Protein AF-A0A2D6F1A1-F1 (afdb_monomer_lite)

pLDDT: mean 87.19, std 11.78, range [45.28, 98.25]

Sequence (245 aa):
MGGYGAILLSTMVTWPLKVIALSPQFGISQEDIPFDKRWISNYDHTKAIFKNCKLSAAHEYFIVYDNCHTTDTCHVKRLMFSNAQAVINRIKIPFSGHVVGDFSAAFLGSIVKSIFNNSLSLREINKKRKELRVESPVYMMNLVKSLFDRGKNQKALYFLEKYENIIDNQDFSCLFRSRIYLRMKKSMLALNFARMNINLESEERLRHLISVYKYLGWTHEFELFSNILVKKTNASKRTLDFLNR

Radius of gyration: 21.79 Å; chains: 1; bounding box: 55×31×59 Å

Secondary structure (DSSP, 8-state):
-HHHHHHHHHTT--S--EEEEES--S-S-TTT-TT-GGGTTTSTTTTTS-SS-PPPTTSEEEEEE-TTSHHHHHHHHHHHHHTTTSEEEEEE-TTS-SSGGGG-HHHHHHHHHHHHTT---HHHHHHHHHHHGGG-HHHHHHHHHHHHHTT-HHHHHHHHHHTHHHH--HHHHHHHHHHHHHHTT-HHHHHHHHHTT--TT-HHHHHHHHHHHHHHT-HHHHHHHHHHHHHHHT--HHHHHHHT-

Structure (mmCIF, N/CA/C/O backbone):
data_AF-A0A2D6F1A1-F1
#
_entry.id   AF-A0A2D6F1A1-F1
#
loop_
_atom_site.group_PDB
_atom_site.id
_atom_site.type_symbol
_atom_site.label_atom_id
_atom_site.label_alt_id
_atom_site.label_comp_id
_atom_site.label_asym_id
_atom_site.label_entity_id
_atom_site.label_seq_id
_atom_site.pdbx_PDB_ins_code
_atom_site.Cartn_x
_atom_site.Cartn_y
_atom_site.Cartn_z
_atom_site.occupancy
_atom_site.B_iso_or_equiv
_atom_site.auth_seq_id
_atom_site.auth_comp_id
_atom_site.auth_asym_id
_atom_site.auth_atom_id
_atom_site.pdbx_PDB_model_num
ATOM 1 N N . MET A 1 1 ? 3.104 11.436 -10.620 1.00 50.75 1 MET A N 1
ATOM 2 C CA . MET A 1 1 ? 2.669 10.424 -11.615 1.00 50.75 1 MET A CA 1
ATOM 3 C C . MET A 1 1 ? 3.823 10.003 -12.547 1.00 50.75 1 MET A C 1
ATOM 5 O O . MET A 1 1 ? 3.631 9.893 -13.749 1.00 50.75 1 MET A O 1
ATOM 9 N N . GLY A 1 2 ? 5.036 9.766 -12.024 1.00 51.78 2 GLY A N 1
ATOM 10 C CA . GLY A 1 2 ? 6.233 9.610 -12.872 1.00 51.78 2 GLY A CA 1
ATOM 11 C C . GLY A 1 2 ? 6.394 8.248 -13.564 1.00 51.78 2 GLY A C 1
ATOM 12 O O . GLY A 1 2 ? 7.002 8.179 -14.625 1.00 51.78 2 GLY A O 1
ATOM 13 N N . GLY A 1 3 ? 5.826 7.168 -13.012 1.00 59.94 3 GLY A N 1
ATOM 14 C CA . GLY A 1 3 ? 6.028 5.811 -13.543 1.00 59.94 3 GLY A CA 1
ATOM 15 C C . GLY A 1 3 ? 5.424 5.556 -14.933 1.00 59.94 3 GLY A C 1
ATOM 16 O O . GLY A 1 3 ? 5.951 4.727 -15.670 1.00 59.94 3 GLY A O 1
ATOM 17 N N . TYR A 1 4 ? 4.356 6.273 -15.311 1.00 74.06 4 TYR A N 1
ATOM 18 C CA . TYR A 1 4 ? 3.656 6.105 -16.602 1.00 74.06 4 TYR A CA 1
ATOM 19 C C . TYR A 1 4 ? 4.455 6.628 -17.772 1.00 74.06 4 TYR A C 1
ATOM 21 O O . TYR A 1 4 ? 4.555 5.953 -18.791 1.00 74.06 4 TYR A O 1
ATOM 29 N N . GLY A 1 5 ? 5.027 7.823 -17.609 1.00 75.25 5 GLY A N 1
ATOM 30 C CA . GLY A 1 5 ? 5.733 8.513 -18.680 1.00 75.25 5 GLY A CA 1
ATOM 31 C C . GLY A 1 5 ? 6.898 7.683 -19.197 1.00 75.25 5 GLY A C 1
ATOM 32 O O . GLY A 1 5 ? 7.010 7.493 -20.399 1.00 75.25 5 GLY A O 1
ATOM 33 N N . ALA A 1 6 ? 7.697 7.103 -18.297 1.00 83.88 6 ALA A N 1
ATOM 34 C CA . ALA A 1 6 ? 8.835 6.273 -18.686 1.00 83.88 6 ALA A CA 1
ATOM 35 C C . ALA A 1 6 ? 8.413 5.081 -19.558 1.00 83.88 6 ALA A C 1
ATOM 37 O O . ALA A 1 6 ? 9.028 4.818 -20.585 1.00 83.88 6 ALA A O 1
ATOM 38 N N . ILE A 1 7 ? 7.341 4.385 -19.176 1.00 88.06 7 ILE A N 1
ATOM 39 C CA . ILE A 1 7 ? 6.848 3.236 -19.933 1.00 88.06 7 ILE A CA 1
ATOM 40 C C . ILE A 1 7 ? 6.235 3.678 -21.267 1.00 88.06 7 ILE A C 1
ATOM 42 O O . ILE A 1 7 ? 6.610 3.155 -22.313 1.00 88.06 7 ILE A O 1
ATOM 46 N N . LEU A 1 8 ? 5.319 4.644 -21.246 1.00 82.94 8 LEU A N 1
ATOM 47 C CA . LEU A 1 8 ? 4.586 5.068 -22.439 1.00 82.94 8 LEU A CA 1
ATOM 48 C C . LEU A 1 8 ? 5.515 5.700 -23.474 1.00 82.94 8 LEU A C 1
ATOM 50 O O . LEU A 1 8 ? 5.487 5.315 -24.640 1.00 82.94 8 LEU A O 1
ATOM 54 N N . LEU A 1 9 ? 6.387 6.612 -23.042 1.00 84.75 9 LEU A N 1
ATOM 55 C CA . LEU A 1 9 ? 7.330 7.292 -23.927 1.00 84.75 9 LEU A CA 1
ATOM 56 C C . LEU A 1 9 ? 8.434 6.354 -24.423 1.00 84.75 9 LEU A C 1
ATOM 58 O O . LEU A 1 9 ? 8.975 6.603 -25.495 1.00 84.75 9 LEU A O 1
ATOM 62 N N . SER A 1 10 ? 8.733 5.254 -23.713 1.00 89.38 10 SER A N 1
ATOM 63 C CA . SER A 1 10 ? 9.705 4.271 -24.217 1.00 89.38 10 SER A CA 1
ATOM 64 C C . SER A 1 10 ? 9.300 3.706 -25.576 1.00 89.38 10 SER A C 1
ATOM 66 O O . SER A 1 10 ? 10.155 3.515 -26.424 1.00 89.38 10 SER A O 1
ATOM 68 N N . THR A 1 11 ? 7.997 3.550 -25.839 1.00 86.00 11 THR A N 1
ATOM 69 C CA . THR A 1 11 ? 7.500 3.026 -27.123 1.00 86.00 11 THR A CA 1
ATOM 70 C C . THR A 1 11 ? 7.807 3.921 -28.324 1.00 86.00 11 THR A C 1
ATOM 72 O O . THR A 1 11 ? 7.766 3.449 -29.457 1.00 86.00 11 THR A O 1
ATOM 75 N N . MET A 1 12 ? 8.132 5.196 -28.091 1.00 87.81 12 MET A N 1
ATOM 76 C CA . MET A 1 12 ? 8.538 6.136 -29.139 1.00 87.81 12 MET A CA 1
ATOM 77 C C . MET A 1 12 ? 10.015 5.981 -29.525 1.00 87.81 12 MET A C 1
ATOM 79 O O . MET A 1 12 ? 10.464 6.598 -30.488 1.00 87.81 12 MET A O 1
ATOM 83 N N . VAL A 1 13 ? 10.779 5.184 -28.777 1.00 88.44 13 VAL A N 1
ATOM 84 C CA . VAL A 1 13 ? 12.212 4.992 -28.981 1.00 88.44 13 VAL A CA 1
ATOM 85 C C . VAL A 1 13 ? 12.458 3.638 -29.638 1.00 88.44 13 VAL A C 1
ATOM 87 O O . VAL A 1 13 ? 12.019 2.599 -29.155 1.00 88.44 13 VAL A O 1
ATOM 90 N N . THR A 1 14 ? 13.177 3.644 -30.759 1.00 87.94 14 THR A N 1
ATOM 91 C CA . THR A 1 14 ? 13.405 2.441 -31.574 1.00 87.94 14 THR A CA 1
ATOM 92 C C . THR A 1 14 ? 14.655 1.656 -31.182 1.00 87.94 14 THR A C 1
ATOM 94 O O . THR A 1 14 ? 14.760 0.478 -31.520 1.00 87.94 14 THR A O 1
ATOM 97 N N . TRP A 1 15 ? 15.598 2.262 -30.453 1.00 91.12 15 TRP A N 1
ATOM 98 C CA . TRP A 1 15 ? 16.775 1.561 -29.936 1.00 91.12 15 TRP A CA 1
ATOM 99 C C . TRP A 1 15 ? 16.497 0.889 -28.580 1.00 91.12 15 TRP A C 1
ATOM 101 O O . TRP A 1 15 ? 15.638 1.352 -27.827 1.00 91.12 15 TRP A O 1
ATOM 111 N N . PRO A 1 16 ? 17.226 -0.185 -28.219 1.00 92.19 16 PRO A N 1
ATOM 112 C CA . PRO A 1 16 ? 17.070 -0.840 -26.924 1.00 92.19 16 PRO A CA 1
ATOM 113 C C . PRO A 1 16 ? 17.276 0.116 -25.742 1.00 92.19 16 PRO A C 1
ATOM 115 O O . PRO A 1 16 ? 18.235 0.887 -25.703 1.00 92.19 16 PRO A O 1
ATOM 118 N N . LEU A 1 17 ? 16.383 0.042 -24.754 1.00 93.69 17 LEU A N 1
ATOM 119 C CA . LEU A 1 17 ? 16.398 0.873 -23.553 1.00 93.69 17 LEU A CA 1
ATOM 120 C C . LEU A 1 17 ? 16.298 0.016 -22.296 1.00 93.69 17 LEU A C 1
ATOM 122 O O . LEU A 1 17 ? 15.627 -1.016 -22.285 1.00 93.69 17 LEU A O 1
ATOM 126 N N . LYS A 1 18 ? 16.880 0.522 -21.207 1.00 94.56 18 LYS A N 1
ATOM 127 C CA . LYS A 1 18 ? 16.522 0.118 -19.846 1.00 94.56 18 LYS A CA 1
ATOM 128 C C . LYS A 1 18 ? 15.494 1.100 -19.308 1.00 94.56 18 LYS A C 1
ATOM 130 O O . LYS A 1 18 ? 15.809 2.263 -19.067 1.00 94.56 18 LYS A O 1
ATOM 135 N N . VAL A 1 19 ? 14.265 0.639 -19.124 1.00 94.00 19 VAL A N 1
ATOM 136 C CA . VAL A 1 19 ? 13.145 1.472 -18.678 1.00 94.00 19 VAL A CA 1
ATOM 137 C C . VAL A 1 19 ? 12.904 1.222 -17.199 1.00 94.00 19 VAL A C 1
ATOM 139 O O . VAL A 1 19 ? 12.508 0.129 -16.805 1.00 94.00 19 VAL A O 1
ATOM 142 N N . ILE A 1 20 ? 13.120 2.235 -16.364 1.00 93.44 20 ILE A N 1
ATOM 143 C CA . ILE A 1 20 ? 12.900 2.137 -14.918 1.00 93.44 20 ILE A CA 1
ATOM 144 C C . ILE A 1 20 ? 11.585 2.836 -14.579 1.00 93.44 20 ILE A C 1
ATOM 146 O O . ILE A 1 20 ? 11.428 4.026 -14.842 1.00 93.44 20 ILE A O 1
ATOM 150 N N . ALA A 1 21 ? 10.648 2.108 -13.973 1.00 92.31 21 ALA A N 1
ATOM 151 C CA . ALA A 1 21 ? 9.355 2.648 -13.571 1.00 92.31 21 ALA A CA 1
ATOM 152 C C . ALA A 1 21 ? 9.099 2.412 -12.080 1.00 92.31 21 ALA A C 1
ATOM 154 O O . ALA A 1 21 ? 9.157 1.280 -11.595 1.00 92.31 21 ALA A O 1
ATOM 155 N N . LEU A 1 22 ? 8.783 3.491 -11.361 1.00 91.94 22 LEU A N 1
ATOM 156 C CA . LEU A 1 22 ? 8.420 3.458 -9.944 1.00 91.94 22 LEU A CA 1
ATOM 157 C C . LEU A 1 22 ? 6.892 3.466 -9.809 1.00 91.94 22 LEU A C 1
ATOM 159 O O . LEU A 1 22 ? 6.232 4.383 -10.304 1.00 91.94 22 LEU A O 1
ATOM 163 N N . SER A 1 23 ? 6.342 2.444 -9.157 1.00 91.19 23 SER A N 1
ATOM 164 C CA . SER A 1 23 ? 4.907 2.231 -8.918 1.00 91.19 23 SER A CA 1
ATOM 165 C C . SER A 1 23 ? 4.007 2.502 -10.131 1.00 91.19 23 SER A C 1
ATOM 167 O O . SER A 1 23 ? 3.077 3.322 -10.065 1.00 91.19 23 SER A O 1
ATOM 169 N N . PRO A 1 24 ? 4.250 1.841 -11.277 1.00 89.44 24 PRO A N 1
ATOM 170 C CA . PRO A 1 24 ? 3.416 2.057 -12.442 1.00 89.44 24 PRO A CA 1
ATOM 171 C C . PRO A 1 24 ? 2.025 1.414 -12.255 1.00 89.44 24 PRO A C 1
ATOM 173 O O . PRO A 1 24 ? 1.891 0.220 -12.025 1.00 89.44 24 PRO A O 1
ATOM 176 N N . GLN A 1 25 ? 0.979 2.226 -12.366 1.00 87.12 25 GLN A N 1
ATOM 177 C CA . GLN A 1 25 ? -0.336 1.929 -12.923 1.00 87.12 25 GLN A CA 1
ATOM 178 C C . GLN A 1 25 ? -0.288 1.486 -14.403 1.00 87.12 25 GLN A C 1
ATOM 180 O O . GLN A 1 25 ? 0.480 1.987 -15.222 1.00 87.12 25 GLN A O 1
ATOM 185 N N . PHE A 1 26 ? -1.143 0.529 -14.745 1.00 85.88 26 PHE A N 1
ATOM 186 C CA . PHE A 1 26 ? -1.346 0.032 -16.106 1.00 85.88 26 PHE A CA 1
ATOM 187 C C . PHE A 1 26 ? -2.119 1.025 -16.991 1.00 85.88 26 PHE A C 1
ATOM 189 O O . PHE A 1 26 ? -1.918 1.071 -18.201 1.00 85.88 26 PHE A O 1
ATOM 196 N N . GLY A 1 27 ? -2.997 1.821 -16.386 1.00 83.69 27 GLY A N 1
ATOM 197 C CA . GLY A 1 27 ? -3.836 2.815 -17.047 1.00 83.69 27 GLY A CA 1
ATOM 198 C C . GLY A 1 27 ? -4.636 3.586 -16.004 1.00 83.69 27 GLY A C 1
ATOM 199 O O . GLY A 1 27 ? -4.316 3.518 -14.816 1.00 83.69 27 GLY A O 1
ATOM 200 N N . ILE A 1 28 ? -5.680 4.288 -16.441 1.00 81.50 28 ILE A N 1
ATOM 201 C CA . ILE A 1 28 ? -6.651 4.955 -15.547 1.00 81.50 28 ILE A CA 1
ATOM 202 C C . ILE A 1 28 ? -8.112 4.599 -15.875 1.00 81.50 28 ILE A C 1
ATOM 204 O O . ILE A 1 28 ? -9.029 5.010 -15.164 1.00 81.50 28 ILE A O 1
ATOM 208 N N . SER A 1 29 ? -8.336 3.837 -16.954 1.00 80.75 29 SER A N 1
ATOM 209 C CA . SER A 1 29 ? -9.676 3.469 -17.408 1.00 80.75 29 SER A CA 1
ATOM 210 C C . SER A 1 29 ? -10.334 2.435 -16.513 1.00 80.75 29 SER A C 1
ATOM 212 O O . SER A 1 29 ? -9.791 1.355 -16.317 1.00 80.75 29 SER A O 1
ATOM 214 N N . GLN A 1 30 ? -11.539 2.730 -16.020 1.00 83.00 30 GLN A N 1
ATOM 215 C CA . GLN A 1 30 ? -12.298 1.789 -15.188 1.00 83.00 30 GLN A CA 1
ATOM 216 C C . GLN A 1 30 ? -12.660 0.490 -15.927 1.00 83.00 30 GLN A C 1
ATOM 218 O O . GLN A 1 30 ? -12.847 -0.533 -15.276 1.00 83.00 30 GLN A O 1
ATOM 223 N N . GLU A 1 31 ? -12.699 0.506 -17.263 1.00 84.19 31 GLU A N 1
ATOM 224 C CA . GLU A 1 31 ? -12.846 -0.701 -18.090 1.00 84.19 31 GLU A CA 1
ATOM 225 C C . GLU A 1 31 ? -11.615 -1.616 -17.952 1.00 84.19 31 GLU A C 1
ATOM 227 O O . GLU A 1 31 ? -11.739 -2.828 -17.784 1.00 84.19 31 GLU A O 1
ATOM 232 N N . ASP A 1 32 ? -10.416 -1.027 -17.959 1.00 80.06 32 ASP A N 1
ATOM 233 C CA . ASP A 1 32 ? -9.140 -1.749 -17.939 1.00 80.06 32 ASP A CA 1
ATOM 234 C C . ASP A 1 32 ? -8.672 -2.133 -16.529 1.00 80.06 32 ASP A C 1
ATOM 236 O O . ASP A 1 32 ? -7.970 -3.137 -16.349 1.00 80.06 32 ASP A O 1
ATOM 240 N N . ILE A 1 33 ? -9.016 -1.309 -15.536 1.00 86.50 33 ILE A N 1
ATOM 241 C CA . ILE A 1 33 ? -8.552 -1.399 -14.145 1.00 86.50 33 ILE A CA 1
ATOM 242 C C . ILE A 1 33 ? -9.690 -1.149 -13.132 1.00 86.50 33 ILE A C 1
ATOM 244 O O . ILE A 1 33 ? -9.569 -0.277 -12.266 1.00 86.50 33 ILE A O 1
ATOM 248 N N . PRO A 1 34 ? -10.772 -1.950 -13.142 1.00 88.56 34 PRO A N 1
ATOM 249 C CA . PRO A 1 34 ? -11.939 -1.749 -12.265 1.00 88.56 34 PRO A CA 1
ATOM 250 C C . PRO A 1 34 ? -11.619 -1.822 -10.758 1.00 88.56 34 PRO A C 1
ATOM 252 O O . PRO A 1 34 ? -12.441 -1.481 -9.909 1.00 88.56 34 PRO A O 1
ATOM 255 N N . PHE A 1 35 ? -10.417 -2.283 -10.401 1.00 90.12 35 PHE A N 1
ATOM 256 C CA . PHE A 1 35 ? -9.927 -2.346 -9.028 1.00 90.12 35 PHE A CA 1
ATOM 257 C C . PHE A 1 35 ? -9.401 -1.002 -8.485 1.00 90.12 35 PHE A C 1
ATOM 259 O O . PHE A 1 35 ? -9.247 -0.877 -7.270 1.00 90.12 35 PHE A O 1
ATOM 266 N N . ASP A 1 36 ? -9.101 -0.008 -9.331 1.00 88.75 36 ASP A N 1
ATOM 267 C CA . ASP A 1 36 ? -8.523 1.274 -8.905 1.00 88.75 36 ASP A CA 1
ATOM 268 C C . ASP A 1 36 ? -9.534 2.420 -9.006 1.00 88.75 36 ASP A C 1
ATOM 270 O O . ASP A 1 36 ? -9.744 3.021 -10.057 1.00 88.75 36 ASP A O 1
ATOM 274 N N . LYS A 1 37 ? -10.143 2.759 -7.870 1.00 87.75 37 LYS A N 1
ATOM 275 C CA . LYS A 1 37 ? -11.217 3.758 -7.785 1.00 87.75 37 LYS A CA 1
ATOM 276 C C . LYS A 1 37 ? -10.730 5.207 -7.721 1.00 87.75 37 LYS A C 1
ATOM 278 O O . LYS A 1 37 ? -11.553 6.118 -7.727 1.00 87.75 37 LYS A O 1
ATOM 283 N N . ARG A 1 38 ? -9.413 5.442 -7.646 1.00 84.62 38 ARG A N 1
ATOM 284 C CA . ARG A 1 38 ? -8.840 6.788 -7.436 1.00 84.62 38 ARG A CA 1
ATOM 285 C C . ARG A 1 38 ? -9.199 7.777 -8.543 1.00 84.62 38 ARG A C 1
ATOM 287 O O . ARG A 1 38 ? -9.229 8.975 -8.299 1.00 84.62 38 ARG A O 1
ATOM 294 N N . TRP A 1 39 ? -9.472 7.272 -9.742 1.00 78.50 39 TRP A N 1
ATOM 295 C CA . TRP A 1 39 ? -9.694 8.081 -10.935 1.00 78.50 39 TRP A CA 1
ATOM 296 C C . TRP A 1 39 ? -11.164 8.306 -11.280 1.00 78.50 39 TRP A C 1
ATOM 298 O O . TRP A 1 39 ? -11.430 9.016 -12.240 1.00 78.50 39 TRP A O 1
ATOM 308 N N . ILE A 1 40 ? -12.117 7.752 -10.520 1.00 81.06 40 ILE A N 1
ATOM 309 C CA . ILE A 1 40 ? -13.549 7.794 -10.874 1.00 81.06 40 ILE A CA 1
ATOM 310 C C . ILE A 1 40 ? -14.043 9.229 -11.105 1.00 81.06 40 ILE A C 1
ATOM 312 O O . ILE A 1 40 ? -14.727 9.476 -12.090 1.00 81.06 40 ILE A O 1
ATOM 316 N N . SER A 1 41 ? -13.655 10.183 -10.254 1.00 76.75 41 SER A N 1
ATOM 317 C CA . SER A 1 41 ? -14.071 11.587 -10.389 1.00 76.75 41 SER A CA 1
ATOM 318 C C . SER A 1 41 ? -13.368 12.338 -11.523 1.00 76.75 41 SER A C 1
ATOM 320 O O . SER A 1 41 ? -13.864 13.360 -11.978 1.00 76.75 41 SER A O 1
ATOM 322 N N . ASN A 1 42 ? -12.208 11.852 -11.971 1.00 70.75 42 ASN A N 1
ATOM 323 C CA . ASN A 1 42 ? -11.320 12.565 -12.896 1.00 70.75 42 ASN A CA 1
ATOM 324 C C . ASN A 1 42 ? -11.227 11.875 -14.268 1.00 70.75 42 ASN A C 1
ATOM 326 O O . ASN A 1 42 ? -10.487 12.324 -15.147 1.00 70.75 42 ASN A O 1
ATOM 330 N N . TYR A 1 43 ? -11.948 10.767 -14.451 1.00 69.00 43 TYR A N 1
ATOM 331 C CA . TYR A 1 43 ? -11.831 9.908 -15.622 1.00 69.00 43 TYR A CA 1
ATOM 332 C C . TYR A 1 43 ? -12.287 10.613 -16.903 1.00 69.00 43 TYR A C 1
ATOM 334 O O . TYR A 1 43 ? -11.583 10.572 -17.912 1.00 69.00 43 TYR A O 1
ATOM 342 N N . ASP A 1 44 ? -13.412 11.330 -16.860 1.00 67.88 44 ASP A N 1
ATOM 343 C CA . ASP A 1 44 ? -13.954 12.011 -18.041 1.00 67.88 44 ASP A CA 1
ATOM 344 C C . ASP A 1 44 ? -13.033 13.115 -18.577 1.00 67.88 44 ASP A C 1
ATOM 346 O O . ASP A 1 44 ? -12.973 13.327 -19.787 1.00 67.88 44 ASP A O 1
ATOM 350 N N . HIS A 1 45 ? -12.230 13.738 -17.710 1.00 65.56 45 HIS A N 1
ATOM 351 C CA . HIS A 1 45 ? -11.261 14.770 -18.088 1.00 65.56 45 HIS A CA 1
ATOM 352 C C . HIS A 1 45 ? -9.949 14.215 -18.669 1.00 65.56 45 HIS A C 1
ATOM 354 O O . HIS A 1 45 ? -9.138 14.975 -19.189 1.00 65.56 45 HIS A O 1
ATOM 360 N N . THR A 1 46 ? -9.709 12.902 -18.576 1.00 64.25 46 THR A N 1
ATOM 361 C CA . THR A 1 46 ? -8.400 12.278 -18.865 1.00 64.25 46 THR A CA 1
ATOM 362 C C . THR A 1 46 ? -8.466 11.154 -19.913 1.00 64.25 46 THR A C 1
ATOM 364 O O . THR A 1 46 ? -7.462 10.491 -20.187 1.00 64.25 46 THR A O 1
ATOM 367 N N . LYS A 1 47 ? -9.636 10.981 -20.553 1.00 59.03 47 LYS A N 1
ATOM 368 C CA . LYS A 1 47 ? -10.015 9.891 -21.479 1.00 59.03 47 LYS A CA 1
ATOM 369 C C . LYS A 1 47 ? -9.008 9.542 -22.587 1.00 59.03 47 LYS A C 1
ATOM 371 O O . LYS A 1 47 ? -8.988 8.391 -23.019 1.00 59.03 47 LYS A O 1
ATOM 376 N N . ALA A 1 48 ? -8.203 10.491 -23.062 1.00 54.66 48 ALA A N 1
ATOM 377 C CA . ALA A 1 48 ? -7.445 10.333 -24.306 1.00 54.66 48 ALA A CA 1
ATOM 378 C C . ALA A 1 48 ? -6.048 9.699 -24.163 1.00 54.66 48 ALA A C 1
ATOM 380 O O . ALA A 1 48 ? -5.498 9.245 -25.159 1.00 54.66 48 ALA A O 1
ATOM 381 N N . ILE A 1 49 ? -5.446 9.664 -22.969 1.00 58.91 49 ILE A N 1
ATOM 382 C CA . ILE A 1 49 ? -3.974 9.564 -22.897 1.00 58.91 49 ILE A CA 1
ATOM 383 C C . ILE A 1 49 ? -3.476 8.178 -22.431 1.00 58.91 49 ILE A C 1
ATOM 385 O O . ILE A 1 49 ? -2.327 7.820 -22.675 1.00 58.91 49 ILE A O 1
ATOM 389 N N . PHE A 1 50 ? -4.317 7.348 -21.798 1.00 64.06 50 PHE A N 1
ATOM 390 C CA . PHE A 1 50 ? -3.811 6.222 -20.990 1.00 64.06 50 PHE A CA 1
ATOM 391 C C . PHE A 1 50 ? -4.640 4.928 -21.080 1.00 64.06 50 PHE A C 1
ATOM 393 O O . PHE A 1 50 ? -5.097 4.404 -20.058 1.00 64.06 50 PHE A O 1
ATOM 400 N N . LYS A 1 51 ? -4.829 4.401 -22.296 1.00 65.50 51 LYS A N 1
ATOM 401 C CA . LYS A 1 51 ? -5.422 3.070 -22.532 1.00 65.50 51 LYS A CA 1
ATOM 402 C C . LYS A 1 51 ? -4.374 2.089 -23.056 1.00 65.50 51 LYS A C 1
ATOM 404 O O . LYS A 1 51 ? -3.505 2.481 -23.827 1.00 65.50 51 LYS A O 1
ATOM 409 N N . ASN A 1 52 ? -4.496 0.816 -22.672 1.00 67.81 52 ASN A N 1
ATOM 410 C CA . ASN A 1 52 ? -3.712 -0.298 -23.224 1.00 67.81 52 ASN A CA 1
ATOM 411 C C . ASN A 1 52 ? -2.197 -0.051 -23.273 1.00 67.81 52 ASN A C 1
ATOM 413 O O . ASN A 1 52 ? -1.600 -0.041 -24.348 1.00 67.81 52 ASN A O 1
ATOM 417 N N . CYS A 1 53 ? -1.567 0.127 -22.111 1.00 77.19 53 CYS A N 1
ATOM 418 C CA . CYS A 1 53 ? -0.120 0.295 -22.024 1.00 77.19 53 CYS A CA 1
ATOM 419 C C . CYS A 1 53 ? 0.613 -0.911 -22.650 1.00 77.19 53 CYS A C 1
ATOM 421 O O . CYS A 1 53 ? 0.616 -2.010 -22.081 1.00 77.19 53 CYS A O 1
ATOM 423 N N . LYS A 1 54 ? 1.198 -0.695 -23.837 1.00 84.50 54 LYS A N 1
ATOM 424 C CA . LYS A 1 54 ? 1.987 -1.678 -24.585 1.00 84.50 54 LYS A CA 1
ATOM 425 C C . LYS A 1 54 ? 3.471 -1.467 -24.314 1.00 84.50 54 LYS A C 1
ATOM 427 O O . LYS A 1 54 ? 3.957 -0.342 -24.353 1.00 84.50 54 LYS A O 1
ATOM 432 N N . LEU A 1 55 ? 4.180 -2.555 -24.060 1.00 89.31 55 LEU A N 1
ATOM 433 C CA . LEU A 1 55 ? 5.620 -2.582 -23.848 1.00 89.31 55 LEU A CA 1
ATOM 434 C C . LEU A 1 55 ? 6.305 -3.106 -25.108 1.00 89.31 55 LEU A C 1
ATOM 436 O O . LEU A 1 55 ? 5.851 -4.079 -25.709 1.00 89.31 55 LEU A O 1
ATOM 440 N N . SER A 1 56 ? 7.411 -2.478 -25.491 1.00 90.12 56 SER A N 1
ATOM 441 C CA . SER A 1 56 ? 8.244 -2.948 -26.595 1.00 90.12 56 SER A CA 1
ATOM 442 C C . SER A 1 56 ? 9.091 -4.135 -26.141 1.00 90.12 56 SER A C 1
ATOM 444 O O . SER A 1 56 ? 9.790 -4.049 -25.134 1.00 90.12 56 SER A O 1
ATOM 446 N N . ALA A 1 57 ? 9.094 -5.231 -26.901 1.00 90.56 57 ALA A N 1
ATOM 447 C CA . ALA A 1 57 ? 9.973 -6.370 -26.623 1.00 90.56 57 ALA A CA 1
ATOM 448 C C . ALA A 1 57 ? 11.471 -6.030 -26.784 1.00 90.56 57 ALA A C 1
ATOM 450 O O . ALA A 1 57 ? 12.321 -6.759 -26.283 1.00 90.56 57 ALA A O 1
ATOM 451 N N . ALA A 1 58 ? 11.800 -4.910 -27.442 1.00 90.81 58 ALA A N 1
ATOM 452 C CA . ALA A 1 58 ? 13.173 -4.430 -27.600 1.00 90.81 58 ALA A CA 1
ATOM 453 C C . ALA A 1 58 ? 13.748 -3.761 -26.336 1.00 90.81 58 ALA A C 1
ATOM 455 O O . ALA A 1 58 ? 14.915 -3.368 -26.331 1.00 90.81 58 ALA A O 1
ATOM 456 N N . HIS A 1 59 ? 12.951 -3.567 -25.283 1.00 94.12 59 HIS A N 1
ATOM 457 C CA . HIS A 1 59 ? 13.385 -2.903 -24.055 1.00 94.12 59 HIS A CA 1
ATOM 458 C C . HIS A 1 59 ? 13.422 -3.862 -22.866 1.00 94.12 59 HIS A C 1
ATOM 460 O O . HIS A 1 59 ? 12.668 -4.832 -22.784 1.00 94.12 59 HIS A O 1
ATOM 466 N N . GLU A 1 60 ? 14.275 -3.533 -21.901 1.00 95.00 60 GLU A N 1
ATOM 467 C CA . GLU A 1 60 ? 14.329 -4.189 -20.604 1.00 95.00 60 GLU A CA 1
ATOM 468 C C . GLU A 1 60 ? 13.653 -3.300 -19.554 1.00 95.00 60 GLU A C 1
ATOM 470 O O . GLU A 1 60 ? 14.092 -2.179 -19.284 1.00 95.00 60 GLU A O 1
ATOM 475 N N . TYR A 1 61 ? 12.575 -3.790 -18.945 1.00 95.06 61 TYR A N 1
ATOM 476 C CA . TYR A 1 61 ? 11.787 -3.020 -17.985 1.00 95.06 61 TYR A CA 1
ATOM 477 C C . TYR A 1 61 ? 12.139 -3.402 -16.551 1.00 95.06 61 TYR A C 1
ATOM 479 O O . TYR A 1 61 ? 12.072 -4.567 -16.176 1.00 95.06 61 TYR A O 1
ATOM 487 N N . PHE A 1 62 ? 12.429 -2.414 -15.712 1.00 95.75 62 PHE A N 1
ATOM 488 C CA . PHE A 1 62 ? 12.663 -2.563 -14.280 1.00 95.75 62 PHE A CA 1
ATOM 489 C C . PHE A 1 62 ? 11.545 -1.870 -13.508 1.00 95.75 62 PHE A C 1
ATOM 491 O O . PHE A 1 62 ? 11.474 -0.643 -13.432 1.00 95.75 62 PHE A O 1
ATOM 498 N N . ILE A 1 63 ? 10.656 -2.672 -12.929 1.00 94.69 63 ILE A N 1
ATOM 499 C CA . ILE A 1 63 ? 9.456 -2.197 -12.247 1.00 94.69 63 ILE A CA 1
ATOM 500 C C . ILE A 1 63 ? 9.672 -2.263 -10.741 1.00 94.69 63 ILE A C 1
ATOM 502 O O . ILE A 1 63 ? 9.696 -3.349 -10.154 1.00 94.69 63 ILE A O 1
ATOM 506 N N . VAL A 1 64 ? 9.812 -1.097 -10.116 1.00 94.69 64 VAL A N 1
ATOM 507 C CA . VAL A 1 64 ? 9.996 -0.953 -8.671 1.00 94.69 64 VAL A CA 1
ATOM 508 C C . VAL A 1 64 ? 8.653 -0.624 -8.027 1.00 94.69 64 VAL A C 1
ATOM 510 O O . VAL A 1 64 ? 8.037 0.371 -8.393 1.00 94.69 64 VAL A O 1
ATOM 513 N N . TYR A 1 65 ? 8.172 -1.441 -7.089 1.00 94.75 65 TYR A N 1
ATOM 514 C CA . TYR A 1 65 ? 6.840 -1.242 -6.497 1.0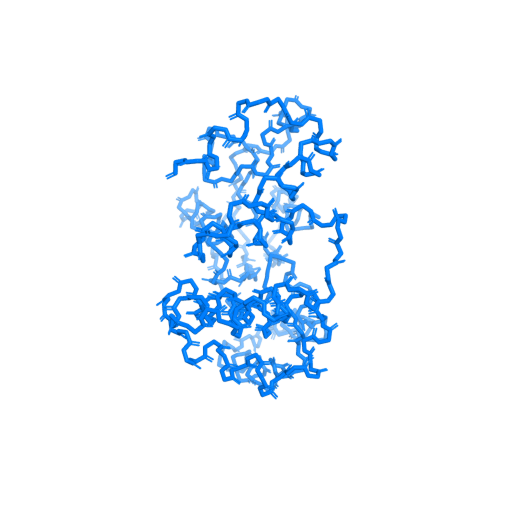0 94.75 65 TYR A CA 1
ATOM 515 C C . TYR A 1 65 ? 6.690 -1.870 -5.107 1.00 94.75 65 TYR A C 1
ATOM 517 O O . TYR A 1 65 ? 7.409 -2.812 -4.751 1.00 94.75 65 TYR A O 1
ATOM 525 N N . ASP A 1 66 ? 5.698 -1.398 -4.346 1.00 95.00 66 ASP A N 1
ATOM 526 C CA . ASP A 1 66 ? 5.284 -2.033 -3.096 1.00 95.00 66 ASP A CA 1
ATOM 527 C C . ASP A 1 66 ? 4.370 -3.233 -3.367 1.00 95.00 66 ASP A C 1
ATOM 529 O O . ASP A 1 66 ? 3.190 -3.108 -3.694 1.00 95.00 66 ASP A O 1
ATOM 533 N N . ASN A 1 67 ? 4.899 -4.439 -3.175 1.00 95.50 67 ASN A N 1
ATOM 534 C CA . ASN A 1 67 ? 4.134 -5.671 -3.362 1.00 95.50 67 ASN A CA 1
ATOM 535 C C . ASN A 1 67 ? 3.153 -5.986 -2.216 1.00 95.50 67 ASN A C 1
ATOM 537 O O . ASN A 1 67 ? 2.515 -7.039 -2.233 1.00 95.50 67 ASN A O 1
ATOM 541 N N . CYS A 1 68 ? 3.097 -5.148 -1.183 1.00 94.81 68 CYS A N 1
ATOM 542 C CA . CYS A 1 68 ? 2.072 -5.164 -0.141 1.00 94.81 68 CYS A CA 1
ATOM 543 C C . CYS A 1 68 ? 0.980 -4.115 -0.393 1.00 94.81 68 CYS A C 1
ATOM 545 O O . CYS A 1 68 ? -0.070 -4.192 0.242 1.00 94.81 68 CYS A O 1
ATOM 547 N N . HIS A 1 69 ? 1.176 -3.203 -1.352 1.00 92.31 69 HIS A N 1
ATOM 548 C CA . HIS A 1 69 ? 0.126 -2.327 -1.851 1.00 92.31 69 HIS A CA 1
ATOM 549 C C . HIS A 1 69 ? -0.702 -3.075 -2.909 1.00 92.31 69 HIS A C 1
ATOM 551 O O . HIS A 1 69 ? -0.223 -3.389 -4.004 1.00 92.31 69 HIS A O 1
ATOM 557 N N . THR A 1 70 ? -1.951 -3.410 -2.568 1.00 92.25 70 THR A N 1
ATOM 558 C CA . THR A 1 70 ? -2.828 -4.243 -3.412 1.00 92.25 70 THR A CA 1
ATOM 559 C C . THR A 1 70 ? -3.022 -3.641 -4.799 1.00 92.25 70 THR A C 1
ATOM 561 O O . THR A 1 70 ? -2.854 -4.342 -5.795 1.00 92.25 70 THR A O 1
ATOM 564 N N . THR A 1 71 ? -3.308 -2.340 -4.873 1.00 91.88 71 THR A N 1
ATOM 565 C CA . THR A 1 71 ? -3.543 -1.636 -6.139 1.00 91.88 71 THR A CA 1
ATOM 566 C C . THR A 1 71 ? -2.312 -1.683 -7.043 1.00 91.88 71 THR A C 1
ATOM 568 O O . THR A 1 71 ? -2.437 -2.013 -8.219 1.00 91.88 71 THR A O 1
ATOM 571 N N . ASP A 1 72 ? -1.113 -1.462 -6.498 1.00 92.19 72 ASP A N 1
ATOM 572 C CA . ASP A 1 72 ? 0.137 -1.491 -7.280 1.00 92.19 72 ASP A CA 1
ATOM 573 C C . ASP A 1 72 ? 0.421 -2.902 -7.780 1.00 92.19 72 ASP A C 1
ATOM 575 O O . ASP A 1 72 ? 0.786 -3.110 -8.934 1.00 92.19 72 ASP A O 1
ATOM 579 N N . THR A 1 73 ? 0.176 -3.900 -6.932 1.00 94.56 73 THR A N 1
ATOM 580 C CA . THR A 1 73 ? 0.316 -5.304 -7.313 1.00 94.56 73 THR A CA 1
ATOM 581 C C . THR A 1 73 ? -0.638 -5.680 -8.448 1.00 94.56 73 THR A C 1
ATOM 583 O O . THR A 1 73 ? -0.230 -6.399 -9.360 1.00 94.56 73 THR A O 1
ATOM 586 N N . CYS A 1 74 ? -1.886 -5.208 -8.422 1.00 94.00 74 CYS A N 1
ATOM 587 C CA . CYS A 1 74 ? -2.846 -5.439 -9.502 1.00 94.00 74 CYS A CA 1
ATOM 588 C C . CYS A 1 74 ? -2.402 -4.773 -10.810 1.00 94.00 74 CYS A C 1
ATOM 590 O O . CYS A 1 74 ? -2.444 -5.412 -11.860 1.00 94.00 74 CYS A O 1
ATOM 592 N N . HIS A 1 75 ? -1.892 -3.543 -10.744 1.00 92.19 75 HIS A N 1
ATOM 593 C CA . HIS A 1 75 ? -1.351 -2.847 -11.911 1.00 92.19 75 HIS A CA 1
ATOM 594 C C . HIS A 1 75 ? -0.148 -3.553 -12.527 1.00 92.19 75 HIS A C 1
ATOM 596 O O . HIS A 1 75 ? -0.142 -3.807 -13.728 1.00 92.19 75 HIS A O 1
ATOM 602 N N . VAL A 1 76 ? 0.834 -3.953 -11.716 1.00 93.19 76 VAL A N 1
ATOM 603 C CA . VAL A 1 76 ? 2.006 -4.699 -12.202 1.00 93.19 76 VAL A CA 1
ATOM 604 C C . VAL A 1 76 ? 1.591 -6.043 -12.803 1.00 93.19 76 VAL A C 1
ATOM 606 O O . VAL A 1 76 ? 2.100 -6.427 -13.852 1.00 93.19 76 VAL A O 1
ATOM 609 N N . LYS A 1 77 ? 0.630 -6.751 -12.194 1.00 93.75 77 LYS A N 1
ATOM 610 C CA . LYS A 1 77 ? 0.079 -7.989 -12.771 1.00 93.75 77 LYS A CA 1
ATOM 611 C C . LYS A 1 77 ? -0.575 -7.745 -14.132 1.00 93.75 77 LYS A C 1
ATOM 613 O O . LYS A 1 7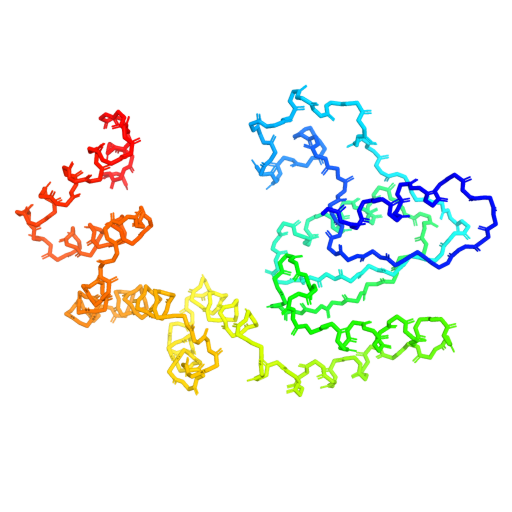7 ? -0.344 -8.528 -15.048 1.00 93.75 77 LYS A O 1
ATOM 618 N N . ARG A 1 78 ? -1.363 -6.675 -14.270 1.00 91.31 78 ARG A N 1
ATOM 619 C CA . ARG A 1 78 ? -2.020 -6.313 -15.533 1.00 91.31 78 ARG A CA 1
ATOM 620 C C . ARG A 1 78 ? -0.998 -5.936 -16.606 1.00 91.31 78 ARG A C 1
ATOM 622 O O . ARG A 1 78 ? -1.103 -6.437 -17.718 1.00 91.31 78 ARG A O 1
ATOM 629 N N . LEU A 1 79 ? 0.029 -5.158 -16.250 1.00 90.56 79 LEU A N 1
ATOM 630 C CA . LEU A 1 79 ? 1.162 -4.843 -17.128 1.00 90.56 79 LEU A CA 1
ATOM 631 C C . LEU A 1 79 ? 1.837 -6.110 -17.654 1.00 90.56 79 LEU A C 1
ATOM 633 O O . LEU A 1 79 ? 2.034 -6.218 -18.857 1.00 90.56 79 LEU A O 1
ATOM 637 N N . MET A 1 80 ? 2.145 -7.073 -16.782 1.00 91.44 80 MET A N 1
ATOM 638 C CA . MET A 1 80 ? 2.767 -8.335 -17.196 1.00 91.44 80 MET A CA 1
ATOM 639 C C . MET A 1 80 ? 1.859 -9.169 -18.101 1.00 91.44 80 MET A C 1
ATOM 641 O O . MET A 1 80 ? 2.314 -9.683 -19.116 1.00 91.44 80 MET A O 1
ATOM 645 N N . PHE A 1 81 ? 0.582 -9.306 -17.737 1.00 90.50 81 PHE A N 1
ATOM 646 C CA . PHE A 1 81 ? -0.373 -10.115 -18.493 1.00 90.50 81 PHE A CA 1
ATOM 647 C C . PHE A 1 81 ? -0.576 -9.576 -19.914 1.00 90.50 81 PHE A C 1
ATOM 649 O O . PHE A 1 81 ? -0.538 -10.338 -20.874 1.00 90.50 81 PHE A O 1
ATOM 656 N N . SER A 1 82 ? -0.734 -8.259 -20.052 1.00 87.06 82 SER A N 1
ATOM 657 C CA . SER A 1 82 ? -0.958 -7.611 -21.347 1.00 87.06 82 SER A CA 1
ATOM 658 C C . SER A 1 82 ? 0.304 -7.511 -22.214 1.00 87.06 82 SER A C 1
ATOM 660 O O . SER A 1 82 ? 0.201 -7.130 -23.376 1.00 87.06 82 SER A O 1
ATOM 662 N N . ASN A 1 83 ? 1.489 -7.829 -21.673 1.00 88.12 83 ASN A N 1
ATOM 663 C CA . ASN A 1 83 ? 2.783 -7.632 -22.335 1.00 88.12 83 ASN A CA 1
ATOM 664 C C . ASN A 1 83 ? 3.704 -8.850 -22.188 1.00 88.12 83 ASN A C 1
ATOM 666 O O . ASN A 1 83 ? 4.872 -8.722 -21.825 1.00 88.12 83 ASN A O 1
ATOM 670 N N . ALA A 1 84 ? 3.178 -10.040 -22.483 1.00 85.75 84 ALA A N 1
ATOM 671 C CA . ALA A 1 84 ? 3.876 -11.312 -22.283 1.00 85.75 84 ALA A CA 1
ATOM 672 C C . ALA A 1 84 ? 5.218 -11.444 -23.035 1.00 85.75 84 ALA A C 1
ATOM 674 O O . ALA A 1 84 ? 6.051 -12.257 -22.647 1.00 85.75 84 ALA A O 1
ATOM 675 N N . GLN A 1 85 ? 5.433 -10.659 -24.095 1.00 88.12 85 GLN A N 1
ATOM 676 C CA . G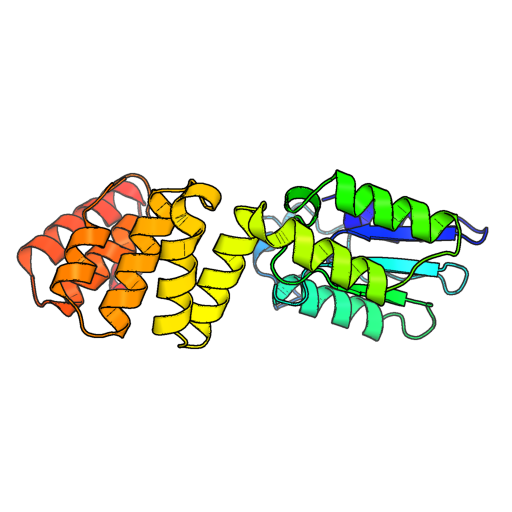LN A 1 85 ? 6.666 -10.673 -24.891 1.00 88.12 85 GLN A CA 1
ATOM 677 C C . GLN A 1 85 ? 7.772 -9.757 -24.339 1.00 88.12 85 GLN A C 1
ATOM 679 O O . GLN A 1 85 ? 8.912 -9.854 -24.783 1.00 88.12 85 GLN A O 1
ATOM 684 N N . ALA A 1 86 ? 7.463 -8.861 -23.399 1.00 90.31 86 ALA A N 1
ATOM 685 C CA . ALA A 1 86 ? 8.439 -7.927 -22.847 1.00 90.31 86 ALA A CA 1
ATOM 686 C C . ALA A 1 86 ? 9.220 -8.543 -21.676 1.00 90.31 86 ALA A C 1
ATOM 688 O O . ALA A 1 86 ? 8.664 -9.253 -20.834 1.00 90.31 86 ALA A O 1
ATOM 689 N N . VAL A 1 87 ? 10.507 -8.205 -21.567 1.00 91.50 87 VAL A N 1
ATOM 690 C CA . VAL A 1 87 ? 11.336 -8.593 -20.419 1.00 91.50 87 VAL A CA 1
ATOM 691 C C . VAL A 1 87 ? 11.056 -7.640 -19.257 1.00 91.50 87 VAL A C 1
ATOM 693 O O . VAL A 1 87 ? 11.434 -6.469 -19.291 1.00 91.50 87 VAL A O 1
ATOM 696 N N . ILE A 1 88 ? 10.374 -8.137 -18.219 1.00 94.44 88 ILE A N 1
ATOM 697 C CA . ILE A 1 88 ? 9.966 -7.345 -17.048 1.00 94.44 88 ILE A CA 1
ATOM 698 C C . ILE A 1 88 ? 10.644 -7.865 -15.774 1.00 94.44 88 ILE A C 1
ATOM 700 O O . ILE A 1 88 ? 10.238 -8.866 -15.175 1.00 94.44 88 ILE A O 1
ATOM 704 N N . ASN A 1 89 ? 11.626 -7.110 -15.293 1.00 95.50 89 ASN A N 1
ATOM 705 C CA . ASN A 1 89 ? 12.313 -7.301 -14.025 1.00 95.50 89 ASN A CA 1
ATOM 706 C C . ASN A 1 89 ? 11.539 -6.630 -12.882 1.00 95.50 89 ASN A C 1
ATOM 708 O O . ASN A 1 89 ? 11.376 -5.412 -12.830 1.00 95.50 89 ASN A O 1
ATOM 712 N N . ARG A 1 90 ? 11.069 -7.425 -11.917 1.00 95.94 90 ARG A N 1
ATOM 713 C CA . ARG A 1 90 ? 10.294 -6.931 -10.766 1.00 95.94 90 ARG A CA 1
ATOM 714 C C . ARG A 1 90 ? 11.185 -6.691 -9.556 1.00 95.94 90 ARG A C 1
ATOM 716 O O . ARG A 1 90 ? 11.724 -7.642 -8.990 1.00 95.94 90 ARG A O 1
ATOM 723 N N . ILE A 1 91 ? 11.227 -5.454 -9.080 1.00 95.94 91 ILE A N 1
ATOM 724 C CA . ILE A 1 91 ? 11.948 -5.052 -7.873 1.00 95.94 91 ILE A CA 1
ATOM 725 C C . ILE A 1 91 ? 10.921 -4.715 -6.791 1.00 95.94 91 ILE A C 1
ATOM 727 O O . ILE A 1 91 ? 10.323 -3.643 -6.756 1.00 95.94 91 ILE A O 1
ATOM 731 N N . LYS A 1 92 ? 10.676 -5.681 -5.907 1.00 95.75 92 LYS A N 1
ATOM 732 C CA . LYS A 1 92 ? 9.672 -5.560 -4.846 1.00 95.75 92 LYS A CA 1
ATOM 733 C C . LYS A 1 92 ? 10.257 -4.839 -3.635 1.00 95.75 92 LYS A C 1
ATOM 735 O O . LYS A 1 92 ? 11.253 -5.301 -3.077 1.00 95.75 92 LYS A O 1
ATOM 740 N N . ILE A 1 93 ? 9.596 -3.779 -3.178 1.00 94.88 93 ILE A N 1
ATOM 741 C CA . ILE A 1 93 ? 9.943 -3.055 -1.949 1.00 94.88 93 ILE A CA 1
ATOM 742 C C . ILE A 1 93 ? 8.729 -3.093 -1.007 1.00 94.88 93 ILE A C 1
ATOM 744 O O . ILE A 1 93 ? 7.913 -2.182 -1.005 1.00 94.88 93 ILE A O 1
ATOM 748 N N . PRO A 1 94 ? 8.562 -4.166 -0.211 1.00 94.81 94 PRO A N 1
ATOM 749 C CA . PRO A 1 94 ? 7.407 -4.296 0.669 1.00 94.81 94 PRO A CA 1
ATOM 750 C C . PRO A 1 94 ? 7.285 -3.118 1.638 1.00 94.81 94 PRO A C 1
ATOM 752 O O . PRO A 1 94 ? 8.279 -2.773 2.281 1.00 94.81 94 PRO A O 1
ATOM 755 N N . PHE A 1 95 ? 6.063 -2.613 1.800 1.00 94.69 95 PHE A N 1
ATOM 756 C CA . PHE A 1 95 ? 5.658 -1.547 2.723 1.00 94.69 95 PHE A CA 1
ATOM 757 C C . PHE A 1 95 ? 6.231 -0.155 2.423 1.00 94.69 95 PHE A C 1
ATOM 759 O O . PHE A 1 95 ? 6.050 0.750 3.233 1.00 94.69 95 PHE A O 1
ATOM 766 N N . SER A 1 96 ? 6.874 0.067 1.272 1.00 92.38 96 SER A N 1
ATOM 767 C CA . SER A 1 96 ? 7.307 1.415 0.868 1.00 92.38 96 SER A CA 1
ATOM 768 C C . SER A 1 96 ? 6.151 2.366 0.554 1.00 92.38 96 SER A C 1
ATOM 770 O O . SER A 1 96 ? 6.387 3.554 0.383 1.00 92.38 96 SER A O 1
ATOM 772 N N . GLY A 1 97 ? 4.917 1.863 0.460 1.00 88.44 97 GLY A N 1
ATOM 773 C CA . GLY A 1 97 ? 3.760 2.643 0.045 1.00 88.44 97 GLY A CA 1
ATOM 774 C C . GLY A 1 97 ? 3.689 2.824 -1.470 1.00 88.44 97 GLY A C 1
ATOM 775 O O . GLY A 1 97 ? 4.549 2.351 -2.217 1.00 88.44 97 GLY A O 1
ATOM 776 N N . HIS A 1 98 ? 2.635 3.512 -1.923 1.00 85.06 98 HIS A N 1
ATOM 777 C CA . HIS A 1 98 ? 2.421 3.766 -3.348 1.00 85.06 98 HIS A CA 1
ATOM 778 C C . HIS A 1 98 ? 3.529 4.643 -3.936 1.00 85.06 98 HIS A C 1
ATOM 780 O O . HIS A 1 98 ? 4.062 4.349 -5.002 1.00 85.06 98 HIS A O 1
ATOM 786 N N . VAL A 1 99 ? 3.921 5.707 -3.236 1.00 84.31 99 VAL A N 1
ATOM 787 C CA . VAL A 1 99 ? 5.057 6.538 -3.632 1.00 84.31 99 VAL A CA 1
ATOM 788 C C . VAL A 1 99 ? 6.315 5.906 -3.047 1.00 84.31 99 VAL A C 1
ATOM 790 O O . VAL A 1 99 ? 6.797 6.294 -1.994 1.00 84.31 99 VAL A O 1
ATOM 793 N N . VAL A 1 100 ? 6.855 4.898 -3.736 1.00 80.44 100 VAL A N 1
ATOM 794 C CA . VAL A 1 100 ? 8.063 4.173 -3.291 1.00 80.44 100 VAL A CA 1
ATOM 795 C C . VAL A 1 100 ? 9.251 5.124 -3.057 1.00 80.44 100 VAL A C 1
ATOM 797 O O . VAL A 1 100 ? 10.136 4.818 -2.258 1.00 80.44 100 VAL A O 1
ATOM 800 N N . GLY A 1 101 ? 9.245 6.289 -3.722 1.00 70.62 101 GLY A N 1
ATOM 801 C CA . GLY A 1 101 ? 10.160 7.412 -3.486 1.00 70.62 101 GLY A CA 1
ATOM 802 C C . GLY A 1 101 ? 10.330 7.771 -2.012 1.00 70.62 101 GLY A C 1
ATOM 803 O O . GLY A 1 101 ? 11.455 7.984 -1.560 1.00 70.62 101 GLY A O 1
ATOM 804 N N . ASP A 1 102 ? 9.232 7.732 -1.263 1.00 78.06 102 ASP A N 1
ATOM 805 C CA . ASP A 1 102 ? 9.163 8.187 0.125 1.00 78.06 102 ASP A CA 1
ATOM 806 C C . ASP A 1 102 ? 9.836 7.207 1.097 1.00 78.06 102 ASP A C 1
ATOM 808 O O . ASP A 1 102 ? 10.078 7.537 2.256 1.00 78.06 102 ASP A O 1
ATOM 812 N N . PHE A 1 103 ? 10.173 5.993 0.645 1.00 79.81 103 PHE A N 1
ATOM 813 C CA . PHE A 1 103 ? 10.902 5.036 1.471 1.00 79.81 103 PHE A CA 1
ATOM 814 C C . PHE A 1 103 ? 12.359 5.460 1.684 1.00 79.81 103 PHE A C 1
ATOM 816 O O . PHE A 1 103 ? 12.831 5.451 2.817 1.00 79.81 103 PHE A O 1
ATOM 823 N N . SER A 1 104 ? 13.078 5.783 0.602 1.00 81.31 104 SER A N 1
ATOM 824 C CA . SER A 1 104 ? 14.438 6.340 0.638 1.00 81.31 104 SER A CA 1
AT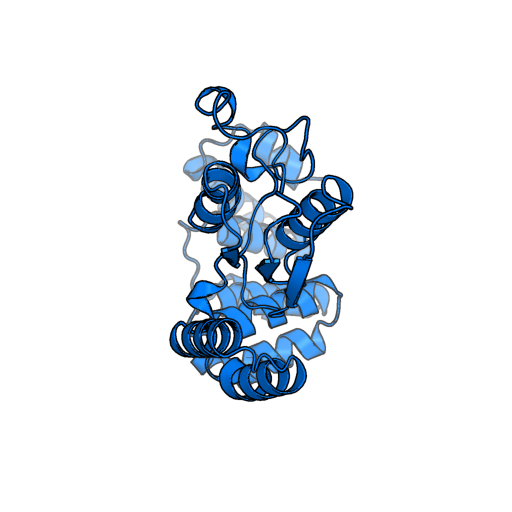OM 825 C C . SER A 1 104 ? 14.933 6.648 -0.780 1.00 81.31 104 SER A C 1
ATOM 827 O O . SER A 1 104 ? 15.168 5.740 -1.585 1.00 81.31 104 SER A O 1
ATOM 829 N N . ALA A 1 105 ? 15.178 7.927 -1.074 1.00 82.94 105 ALA A N 1
ATOM 830 C CA . ALA A 1 105 ? 15.744 8.350 -2.355 1.00 82.94 105 ALA A CA 1
ATOM 831 C C . ALA A 1 105 ? 17.155 7.775 -2.592 1.00 82.94 105 ALA A C 1
ATOM 833 O O . ALA A 1 105 ? 17.460 7.313 -3.691 1.00 82.94 105 ALA A O 1
ATOM 834 N N . ALA A 1 106 ? 18.000 7.726 -1.554 1.00 83.81 106 ALA A N 1
ATOM 835 C CA . ALA A 1 106 ? 19.350 7.163 -1.648 1.00 83.81 106 ALA A CA 1
ATOM 836 C C . ALA A 1 106 ? 19.325 5.659 -1.975 1.00 83.81 106 ALA A C 1
ATOM 838 O O . ALA A 1 106 ? 20.101 5.182 -2.808 1.00 83.81 106 ALA A O 1
ATOM 839 N N . PHE A 1 107 ? 18.388 4.915 -1.378 1.00 90.56 107 PHE A N 1
ATOM 840 C CA . PHE A 1 107 ? 18.177 3.505 -1.699 1.00 90.56 107 PHE A CA 1
ATOM 841 C C . PHE A 1 107 ? 17.760 3.312 -3.158 1.00 90.56 107 PHE A C 1
ATOM 843 O O . PHE A 1 107 ? 18.343 2.485 -3.860 1.00 90.56 107 PHE A O 1
ATOM 850 N N . LEU A 1 108 ? 16.811 4.110 -3.648 1.00 90.12 108 LEU A N 1
ATOM 851 C CA . LEU A 1 108 ? 16.378 4.053 -5.044 1.00 90.12 108 LEU A CA 1
ATOM 852 C C . LEU A 1 108 ? 17.502 4.422 -6.012 1.00 90.12 108 LEU A C 1
ATOM 854 O O . LEU A 1 108 ? 17.695 3.734 -7.012 1.00 90.12 108 LEU A O 1
ATOM 858 N N . GLY A 1 109 ? 18.301 5.437 -5.681 1.00 91.56 109 GLY A N 1
ATOM 859 C CA . GLY A 1 109 ? 19.487 5.804 -6.450 1.00 91.56 109 GLY A CA 1
ATOM 860 C C . GLY A 1 109 ? 20.496 4.657 -6.558 1.00 91.56 109 GLY A C 1
ATOM 861 O O . GLY A 1 109 ? 21.070 4.446 -7.625 1.00 91.56 109 GLY A O 1
ATOM 862 N N . SER A 1 110 ? 20.673 3.865 -5.492 1.00 92.94 110 SER A N 1
ATOM 863 C CA . SER A 1 110 ? 21.531 2.670 -5.530 1.00 92.94 110 SER A CA 1
ATOM 864 C C . SER A 1 110 ? 20.992 1.590 -6.475 1.00 92.94 110 SER A C 1
ATOM 866 O O . SER A 1 110 ? 21.760 1.015 -7.241 1.00 92.94 110 SER A O 1
ATOM 868 N N . ILE A 1 111 ? 19.669 1.388 -6.504 1.00 94.38 111 ILE A N 1
ATOM 869 C CA . ILE A 1 111 ? 19.020 0.434 -7.412 1.00 94.38 111 ILE A CA 1
ATOM 870 C C . ILE A 1 111 ? 19.228 0.869 -8.864 1.00 94.38 111 ILE A C 1
ATOM 872 O O . ILE A 1 111 ? 19.638 0.059 -9.693 1.00 94.38 111 ILE A O 1
ATOM 876 N N . VAL A 1 112 ? 18.988 2.149 -9.164 1.00 93.81 112 VAL A N 1
ATOM 877 C CA . VAL A 1 112 ? 19.174 2.710 -10.510 1.00 93.81 112 VAL A CA 1
ATOM 878 C C . VAL A 1 112 ? 20.620 2.526 -10.974 1.00 93.81 112 VAL A C 1
ATOM 880 O O . VAL A 1 112 ? 20.847 2.020 -12.070 1.00 93.81 112 VAL A O 1
ATOM 883 N N . LYS A 1 113 ? 21.606 2.849 -10.126 1.00 94.94 113 LYS A N 1
ATOM 884 C CA . LYS A 1 113 ? 23.031 2.640 -10.436 1.00 94.94 113 LYS A CA 1
ATOM 885 C C . LYS A 1 113 ? 23.348 1.173 -10.744 1.00 94.94 113 LYS A C 1
ATOM 887 O O . LYS A 1 113 ? 24.008 0.897 -11.742 1.00 94.94 113 LYS A O 1
ATOM 892 N N . SER A 1 114 ? 22.846 0.231 -9.944 1.00 95.81 114 SER A N 1
ATOM 893 C CA . SER A 1 114 ? 23.054 -1.203 -10.191 1.00 95.81 114 SER A CA 1
ATOM 894 C C . SER A 1 114 ? 22.406 -1.691 -11.491 1.00 95.81 114 SER A C 1
ATOM 896 O O . SER A 1 114 ? 22.971 -2.552 -12.162 1.00 95.81 114 SER A O 1
ATOM 898 N N . ILE A 1 115 ? 21.253 -1.133 -11.880 1.00 95.69 115 ILE A N 1
ATOM 899 C CA . ILE A 1 115 ? 20.607 -1.432 -13.169 1.00 95.69 115 ILE A CA 1
ATOM 900 C C . ILE A 1 115 ? 21.505 -0.996 -14.330 1.00 95.69 115 ILE A C 1
ATOM 902 O O . ILE A 1 115 ? 21.767 -1.787 -15.238 1.00 95.69 115 ILE A O 1
ATOM 906 N N . PHE A 1 116 ? 22.004 0.243 -14.310 1.00 94.06 116 PHE A N 1
ATOM 907 C CA . PHE A 1 116 ? 22.868 0.750 -15.380 1.00 94.06 116 PHE A CA 1
ATOM 908 C C . PHE A 1 116 ? 24.186 -0.024 -15.476 1.00 94.06 116 PHE A C 1
ATOM 910 O O . PHE A 1 116 ? 24.590 -0.377 -16.581 1.00 94.06 116 PHE A O 1
ATOM 917 N N . ASN A 1 117 ? 24.769 -0.400 -14.336 1.00 95.31 117 ASN A N 1
ATOM 918 C CA . ASN A 1 117 ? 26.032 -1.140 -14.267 1.00 95.31 117 ASN A CA 1
ATOM 919 C C . ASN A 1 117 ? 25.901 -2.658 -14.495 1.00 95.31 117 ASN A C 1
ATOM 921 O O . ASN A 1 117 ? 26.890 -3.368 -14.339 1.00 95.31 117 ASN A O 1
ATOM 925 N N . ASN A 1 118 ? 24.710 -3.178 -14.828 1.00 94.44 118 ASN A N 1
ATOM 926 C CA . ASN A 1 118 ? 24.449 -4.624 -14.954 1.00 94.44 118 ASN A CA 1
ATOM 927 C C . ASN A 1 118 ? 24.829 -5.438 -13.698 1.00 94.44 118 ASN A C 1
ATOM 929 O O . ASN A 1 118 ? 25.164 -6.615 -13.787 1.00 94.44 118 ASN A O 1
ATOM 933 N N . SER A 1 119 ? 24.766 -4.820 -12.518 1.00 96.25 119 SER A N 1
ATOM 934 C CA . SER A 1 119 ? 25.166 -5.419 -11.238 1.00 96.25 119 SER A CA 1
ATOM 935 C C . SER A 1 119 ? 23.989 -5.607 -10.278 1.00 96.25 119 SER A C 1
ATOM 937 O O . SER A 1 119 ? 24.159 -5.697 -9.063 1.00 96.25 119 SER A O 1
ATOM 939 N N . LEU A 1 120 ? 22.759 -5.632 -10.803 1.00 95.19 120 LEU A N 1
ATOM 940 C CA . LEU A 1 120 ? 21.548 -5.721 -9.995 1.00 95.19 120 LEU A CA 1
ATOM 941 C C . LEU A 1 120 ? 21.450 -7.061 -9.248 1.00 95.19 120 LEU A C 1
ATOM 943 O O . LEU A 1 120 ? 21.162 -8.099 -9.837 1.00 95.19 120 LEU A O 1
ATOM 947 N N . SER A 1 121 ? 21.571 -7.016 -7.920 1.00 96.00 121 SER A N 1
ATOM 948 C CA . SER A 1 121 ? 21.349 -8.166 -7.040 1.00 96.00 121 SER A CA 1
ATOM 949 C C . SER A 1 121 ? 20.111 -7.971 -6.165 1.00 96.00 121 SER A C 1
ATOM 951 O O . SER A 1 121 ? 20.087 -7.167 -5.230 1.00 96.00 121 SER A O 1
ATOM 953 N N . LEU A 1 122 ? 19.067 -8.775 -6.401 1.00 94.44 122 LEU A N 1
ATOM 954 C CA . LEU A 1 122 ? 17.854 -8.752 -5.569 1.00 94.44 122 LEU A CA 1
ATOM 955 C C . LEU A 1 122 ? 18.139 -9.122 -4.105 1.00 94.44 122 LEU A C 1
ATOM 957 O O . LEU A 1 122 ? 17.415 -8.696 -3.201 1.00 94.44 122 LEU A O 1
ATOM 961 N N . ARG A 1 123 ? 19.187 -9.913 -3.848 1.00 95.50 123 ARG A N 1
ATOM 962 C CA . ARG A 1 123 ? 19.614 -10.267 -2.489 1.00 95.50 123 ARG A CA 1
ATOM 963 C C . ARG A 1 123 ? 20.169 -9.046 -1.759 1.00 95.50 123 ARG A C 1
ATOM 965 O O . ARG A 1 123 ? 19.790 -8.812 -0.612 1.00 95.50 123 ARG A O 1
ATOM 972 N N . GLU A 1 124 ? 21.016 -8.265 -2.421 1.00 94.81 124 GLU A N 1
ATOM 973 C CA . GLU A 1 124 ? 21.616 -7.051 -1.855 1.00 94.81 124 GLU A CA 1
ATOM 974 C C . GLU A 1 124 ? 20.573 -5.961 -1.636 1.00 94.81 124 GLU A C 1
ATOM 976 O O . GLU A 1 124 ? 20.509 -5.393 -0.547 1.00 94.81 124 GLU A O 1
ATOM 981 N N . ILE A 1 125 ? 19.668 -5.763 -2.601 1.00 94.00 125 ILE A N 1
ATOM 982 C CA . ILE A 1 125 ? 18.513 -4.866 -2.453 1.00 94.00 125 ILE A CA 1
ATOM 983 C C . ILE A 1 125 ? 17.701 -5.241 -1.215 1.00 94.00 125 ILE A C 1
ATOM 985 O O . ILE A 1 125 ? 17.372 -4.390 -0.390 1.00 94.00 125 ILE A O 1
ATOM 989 N N . ASN A 1 126 ? 17.393 -6.529 -1.043 1.00 93.31 126 ASN A N 1
ATOM 990 C CA . ASN A 1 126 ? 16.631 -6.993 0.111 1.00 93.31 126 ASN A CA 1
ATOM 991 C C . ASN A 1 126 ? 17.379 -6.818 1.434 1.00 93.31 126 ASN A C 1
ATOM 993 O O . ASN A 1 126 ? 16.741 -6.506 2.442 1.00 93.31 126 ASN A O 1
ATOM 997 N N . LYS A 1 127 ? 18.699 -7.032 1.445 1.00 94.25 127 LYS A N 1
ATOM 998 C CA . LYS A 1 127 ? 19.547 -6.788 2.614 1.00 94.25 127 LYS A CA 1
ATOM 999 C C . LYS A 1 127 ? 19.510 -5.304 2.983 1.00 94.25 127 LYS A C 1
ATOM 1001 O O . LYS A 1 127 ? 19.093 -4.976 4.090 1.00 94.25 127 LYS A O 1
ATOM 1006 N N . LYS A 1 128 ? 19.803 -4.418 2.029 1.00 92.81 128 LYS A N 1
ATOM 1007 C CA . LYS A 1 128 ? 19.837 -2.971 2.257 1.00 92.81 128 LYS A CA 1
ATOM 1008 C C . LYS A 1 128 ? 18.475 -2.408 2.664 1.00 92.81 128 LYS A C 1
ATOM 1010 O O . LYS A 1 128 ? 18.384 -1.624 3.600 1.00 92.81 128 LYS A O 1
ATOM 1015 N N . ARG A 1 129 ? 17.385 -2.883 2.052 1.00 93.44 129 ARG A N 1
ATOM 1016 C CA . ARG A 1 129 ? 16.017 -2.545 2.478 1.00 93.44 129 ARG A CA 1
ATOM 1017 C C . ARG A 1 129 ? 15.766 -2.915 3.940 1.00 93.44 129 ARG A C 1
ATOM 1019 O O . ARG A 1 129 ? 15.135 -2.153 4.661 1.00 93.44 129 ARG A O 1
ATOM 1026 N N . LYS A 1 130 ? 16.203 -4.100 4.383 1.00 92.56 130 LYS A N 1
ATOM 1027 C CA . LYS A 1 130 ? 16.010 -4.549 5.774 1.00 92.56 130 LYS A CA 1
ATOM 1028 C C . LYS A 1 130 ? 16.784 -3.703 6.781 1.00 92.56 130 LYS A C 1
ATOM 1030 O O . LYS A 1 130 ? 16.311 -3.605 7.910 1.00 92.56 130 LYS A O 1
ATOM 1035 N N . GLU A 1 131 ? 17.923 -3.149 6.381 1.00 92.62 131 GLU A N 1
ATOM 1036 C CA . GLU A 1 131 ? 18.700 -2.196 7.179 1.00 92.62 131 GLU A CA 1
ATOM 1037 C C . GLU A 1 131 ? 17.942 -0.867 7.282 1.00 92.62 131 GLU A C 1
ATOM 1039 O O . GLU A 1 131 ? 17.621 -0.437 8.380 1.00 92.62 131 GLU A O 1
ATOM 1044 N N . LEU A 1 132 ? 17.531 -0.290 6.149 1.00 92.00 132 LEU A N 1
ATOM 1045 C CA . LEU A 1 132 ? 16.911 1.043 6.104 1.00 92.00 132 LEU A CA 1
ATOM 1046 C C . LEU A 1 132 ? 15.467 1.092 6.618 1.00 92.00 132 LEU A C 1
ATOM 1048 O O . LEU A 1 132 ? 14.964 2.148 6.983 1.00 92.00 132 LEU A O 1
ATOM 1052 N N . ARG A 1 133 ? 14.754 -0.040 6.651 1.00 91.56 133 ARG A N 1
ATOM 1053 C CA . ARG A 1 133 ? 13.323 -0.047 7.006 1.00 91.56 133 ARG A CA 1
ATOM 1054 C C . ARG A 1 133 ? 13.023 0.502 8.400 1.00 91.56 133 ARG A C 1
ATOM 1056 O O . ARG A 1 133 ? 11.894 0.909 8.636 1.00 91.56 133 ARG A O 1
ATOM 1063 N N . VAL A 1 134 ? 13.983 0.427 9.326 1.00 91.38 134 VAL A N 1
ATOM 1064 C CA . VAL A 1 134 ? 13.805 0.920 10.702 1.00 91.38 134 VAL A CA 1
ATOM 1065 C C . VAL A 1 134 ? 13.950 2.430 10.807 1.00 91.38 134 VAL A C 1
ATOM 1067 O O . VAL A 1 134 ? 13.638 2.976 11.847 1.00 91.38 134 VAL A O 1
ATOM 1070 N N . GLU A 1 135 ? 14.364 3.093 9.734 1.00 91.25 135 GLU A N 1
ATOM 1071 C CA . GLU A 1 135 ? 14.514 4.547 9.665 1.00 91.25 135 GLU A CA 1
ATOM 1072 C C . GLU A 1 135 ? 13.364 5.198 8.884 1.00 91.25 135 GLU A C 1
ATOM 1074 O O . GLU A 1 135 ? 13.284 6.416 8.810 1.00 91.25 135 GLU A O 1
ATOM 1079 N N . SER A 1 136 ? 12.472 4.400 8.283 1.00 92.19 136 SER A N 1
ATOM 1080 C CA . SER A 1 136 ? 11.388 4.897 7.434 1.00 92.19 136 SER A CA 1
ATOM 1081 C C . SER A 1 136 ? 10.052 4.927 8.196 1.00 92.19 136 SER A C 1
ATOM 1083 O O . SER A 1 136 ? 9.485 3.856 8.465 1.00 92.19 136 SER A O 1
ATOM 1085 N N . PRO A 1 137 ? 9.492 6.123 8.478 1.00 93.31 137 PRO A N 1
ATOM 1086 C CA . PRO A 1 137 ? 8.165 6.270 9.082 1.00 93.31 137 PRO A CA 1
ATOM 1087 C C . PRO A 1 137 ? 7.086 5.572 8.246 1.00 93.31 137 PRO A C 1
ATOM 1089 O O . PRO A 1 137 ? 6.309 4.758 8.751 1.00 93.31 137 PRO A O 1
ATOM 1092 N N . VAL A 1 138 ? 7.111 5.808 6.928 1.00 92.38 138 VAL A N 1
ATOM 1093 C CA . VAL A 1 138 ? 6.170 5.238 5.949 1.00 92.38 138 VAL A CA 1
ATOM 1094 C C . VAL A 1 138 ? 6.180 3.712 5.998 1.00 92.38 138 VAL A C 1
ATOM 1096 O O . VAL A 1 138 ? 5.119 3.083 6.036 1.00 92.38 138 VAL A O 1
ATOM 1099 N N . TYR A 1 139 ? 7.369 3.104 6.055 1.00 94.62 139 TYR A N 1
ATOM 1100 C CA . TYR A 1 139 ? 7.493 1.654 6.171 1.00 94.62 139 TYR A CA 1
ATOM 1101 C C . TYR A 1 139 ? 6.813 1.125 7.431 1.00 94.62 139 TYR A C 1
ATOM 1103 O O . TYR A 1 139 ? 6.053 0.153 7.367 1.00 94.62 139 TYR A O 1
ATOM 1111 N N . MET A 1 140 ? 7.084 1.747 8.580 1.00 95.75 140 MET A N 1
ATOM 1112 C CA . MET A 1 140 ? 6.545 1.293 9.860 1.00 95.75 140 MET A CA 1
ATOM 1113 C C . MET A 1 140 ? 5.028 1.455 9.924 1.00 95.75 140 MET A C 1
ATOM 1115 O O . MET A 1 140 ? 4.336 0.512 10.315 1.00 95.75 140 MET A O 1
ATOM 1119 N N . MET A 1 141 ? 4.494 2.576 9.439 1.00 95.56 141 MET A N 1
ATOM 1120 C CA . MET A 1 141 ? 3.050 2.797 9.338 1.00 95.56 141 MET A CA 1
ATOM 1121 C C . MET A 1 141 ? 2.373 1.735 8.458 1.00 95.56 141 MET A C 1
ATOM 1123 O O . MET A 1 141 ? 1.407 1.088 8.876 1.00 95.56 141 MET A O 1
ATOM 1127 N N . ASN A 1 142 ? 2.907 1.482 7.259 1.00 95.25 142 ASN A N 1
ATOM 1128 C CA . ASN A 1 142 ? 2.354 0.486 6.338 1.00 95.25 142 ASN A CA 1
ATOM 1129 C C . ASN A 1 142 ? 2.465 -0.945 6.885 1.00 95.25 142 ASN A C 1
ATOM 1131 O O . ASN A 1 142 ? 1.551 -1.756 6.697 1.00 95.25 142 ASN A O 1
ATOM 1135 N N . LEU A 1 143 ? 3.549 -1.261 7.601 1.00 96.25 143 LEU A N 1
ATOM 1136 C CA . LEU A 1 143 ? 3.712 -2.542 8.283 1.00 96.25 143 LEU A CA 1
ATOM 1137 C C . LEU A 1 143 ? 2.661 -2.726 9.386 1.00 96.25 143 LEU A C 1
ATOM 1139 O O . LEU A 1 143 ? 2.009 -3.772 9.427 1.00 96.25 143 LEU A O 1
ATOM 1143 N N . VAL A 1 144 ? 2.476 -1.728 10.258 1.00 97.62 144 VAL A N 1
ATOM 1144 C CA . VAL A 1 144 ? 1.470 -1.756 11.334 1.00 97.62 144 VAL A CA 1
ATOM 1145 C C . VAL A 1 144 ? 0.076 -1.941 10.747 1.00 97.62 144 VAL A C 1
ATOM 1147 O O . VAL A 1 144 ? -0.646 -2.848 11.170 1.00 97.62 144 VAL A O 1
ATOM 1150 N N . LYS A 1 145 ? -0.272 -1.161 9.717 1.00 96.19 145 LYS A N 1
ATOM 1151 C CA . LYS A 1 145 ? -1.549 -1.281 9.007 1.00 96.19 145 LYS A CA 1
ATOM 1152 C C . LYS A 1 145 ? -1.751 -2.686 8.445 1.00 96.19 145 LYS A C 1
ATOM 1154 O O . LYS A 1 145 ? -2.764 -3.318 8.724 1.00 96.19 145 LYS A O 1
ATOM 1159 N N . SER A 1 146 ? -0.754 -3.232 7.749 1.00 95.88 146 SER A N 1
ATOM 1160 C CA . SER A 1 146 ? -0.847 -4.581 7.184 1.00 95.88 146 SER A CA 1
ATOM 1161 C C . SER A 1 146 ? -0.986 -5.676 8.247 1.00 95.88 146 SER A C 1
ATOM 1163 O O . SER A 1 146 ? -1.725 -6.644 8.051 1.00 95.88 146 SER A O 1
ATOM 1165 N N . LEU A 1 147 ? -0.285 -5.555 9.379 1.00 97.38 147 LEU A N 1
ATOM 1166 C CA . LEU A 1 147 ? -0.419 -6.491 10.496 1.00 97.38 147 LEU A CA 1
ATOM 1167 C C . LEU A 1 147 ? -1.816 -6.415 11.116 1.00 97.38 147 LEU A C 1
ATOM 1169 O O . LEU A 1 147 ? -2.414 -7.463 11.371 1.00 97.38 147 LEU A O 1
ATOM 1173 N N . PHE A 1 148 ? -2.338 -5.204 11.313 1.00 97.44 148 PHE A N 1
ATOM 1174 C CA . PHE A 1 148 ? -3.694 -4.977 11.798 1.00 97.44 148 PHE A CA 1
ATOM 1175 C C . PHE A 1 148 ? -4.737 -5.571 10.846 1.00 97.44 148 PHE A C 1
ATOM 1177 O O . PHE A 1 148 ? -5.570 -6.361 11.284 1.00 97.44 148 PHE A O 1
ATOM 1184 N N . ASP A 1 149 ? -4.662 -5.287 9.545 1.00 94.88 149 ASP A N 1
ATOM 1185 C CA . ASP A 1 149 ? -5.615 -5.789 8.544 1.00 94.88 149 ASP A CA 1
ATOM 1186 C C . ASP A 1 149 ? -5.647 -7.326 8.489 1.00 94.88 149 ASP A C 1
ATOM 1188 O O . ASP A 1 149 ? -6.700 -7.922 8.287 1.00 94.88 149 ASP A O 1
ATOM 1192 N N . ARG A 1 150 ? -4.515 -7.985 8.772 1.00 96.12 150 ARG A N 1
ATOM 1193 C CA . ARG A 1 150 ? -4.398 -9.453 8.875 1.00 96.12 150 ARG A CA 1
ATOM 1194 C C . ARG A 1 150 ? -4.795 -10.023 10.245 1.00 96.12 150 ARG A C 1
ATOM 1196 O O . ARG A 1 150 ? -4.508 -11.186 10.520 1.00 96.12 150 ARG A O 1
ATOM 1203 N N . GLY A 1 151 ? -5.360 -9.210 11.137 1.00 97.12 151 GLY A N 1
ATOM 1204 C CA . GLY A 1 151 ? -5.771 -9.614 12.485 1.00 97.12 151 GLY A CA 1
ATOM 1205 C C . GLY A 1 151 ? -4.616 -9.880 13.457 1.00 97.12 151 GLY A C 1
ATOM 1206 O O . GLY A 1 151 ? -4.841 -10.357 14.568 1.00 97.12 151 GLY A O 1
ATOM 1207 N N . LYS A 1 152 ? -3.366 -9.554 13.097 1.00 98.06 152 LYS A N 1
ATOM 1208 C CA . LYS A 1 152 ? -2.175 -9.765 13.942 1.00 98.06 152 LYS A CA 1
ATOM 1209 C C . LYS A 1 152 ? -2.012 -8.628 14.956 1.00 98.06 152 LYS A C 1
ATOM 1211 O O . LYS A 1 152 ? -0.950 -8.014 15.039 1.00 98.06 152 LYS A O 1
ATOM 1216 N N . ASN A 1 153 ? -3.064 -8.369 15.730 1.00 98.00 153 ASN A N 1
ATOM 1217 C CA . ASN A 1 153 ? -3.219 -7.200 16.604 1.00 98.00 153 ASN A CA 1
ATOM 1218 C C . ASN A 1 153 ? -2.058 -7.026 17.597 1.00 98.00 153 ASN A C 1
ATOM 1220 O O . ASN A 1 153 ? -1.506 -5.938 17.696 1.00 98.00 153 ASN A O 1
ATOM 1224 N N . GLN A 1 154 ? -1.619 -8.102 18.263 1.00 98.12 154 GLN A N 1
ATOM 1225 C CA . GLN A 1 154 ? -0.485 -8.044 19.200 1.00 98.12 154 GLN A CA 1
ATOM 1226 C C . GLN A 1 154 ? 0.826 -7.638 18.512 1.00 98.12 154 GLN A C 1
ATOM 1228 O O . GLN A 1 154 ? 1.581 -6.828 19.039 1.00 98.12 154 GLN A O 1
ATOM 1233 N N . LYS A 1 155 ? 1.092 -8.166 17.308 1.00 98.25 155 LYS A N 1
ATOM 1234 C CA . LYS A 1 155 ? 2.288 -7.790 16.539 1.00 98.25 155 LYS A CA 1
ATOM 1235 C C . LYS A 1 155 ? 2.187 -6.353 16.041 1.00 98.25 155 LYS A C 1
ATOM 1237 O O . LYS A 1 155 ? 3.178 -5.639 16.094 1.00 98.25 155 LYS A O 1
ATOM 1242 N N . ALA A 1 156 ? 1.012 -5.936 15.570 1.00 98.19 156 ALA A N 1
ATOM 1243 C CA . ALA A 1 156 ? 0.779 -4.557 15.154 1.00 98.19 156 ALA A CA 1
ATOM 1244 C C . ALA A 1 156 ? 1.055 -3.583 16.310 1.00 98.19 156 ALA A C 1
ATOM 1246 O O . ALA A 1 156 ? 1.792 -2.622 16.113 1.00 98.19 156 ALA A O 1
ATOM 1247 N N . LEU A 1 157 ? 0.549 -3.885 17.513 1.00 98.19 157 LEU A N 1
ATOM 1248 C CA . LEU A 1 157 ? 0.788 -3.082 18.713 1.00 98.19 157 LEU A CA 1
ATOM 1249 C C . LEU A 1 157 ? 2.275 -3.023 19.071 1.00 98.19 157 LEU A C 1
ATOM 1251 O O . LEU A 1 157 ? 2.808 -1.934 19.239 1.00 98.19 157 LEU A O 1
ATOM 1255 N N . TYR A 1 158 ? 2.956 -4.174 19.085 1.00 98.19 158 TYR A N 1
ATOM 1256 C CA . TYR A 1 158 ? 4.394 -4.243 19.353 1.00 98.19 158 TYR A CA 1
ATOM 1257 C C . TYR A 1 158 ? 5.207 -3.339 18.420 1.00 98.19 158 TYR A C 1
ATOM 1259 O O . TYR A 1 158 ? 6.067 -2.596 18.881 1.00 98.19 158 TYR A O 1
ATOM 1267 N N . PHE A 1 159 ? 4.954 -3.392 17.106 1.00 97.50 159 PHE A N 1
ATOM 1268 C CA . PHE A 1 159 ? 5.673 -2.542 16.152 1.00 97.50 159 PHE A CA 1
ATOM 1269 C C . PHE A 1 159 ? 5.323 -1.064 16.327 1.00 97.50 159 PHE A C 1
ATOM 1271 O O . PHE A 1 159 ? 6.212 -0.225 16.231 1.00 97.50 159 PHE A O 1
ATOM 1278 N N . LEU A 1 160 ? 4.056 -0.756 16.604 1.00 96.75 160 LEU A N 1
ATOM 1279 C CA . LEU A 1 160 ? 3.606 0.613 16.819 1.00 96.75 160 LEU A CA 1
ATOM 1280 C C . LEU A 1 160 ? 4.268 1.249 18.048 1.00 96.75 160 LEU A C 1
ATOM 1282 O O . LEU A 1 160 ? 4.716 2.383 17.972 1.00 96.75 160 LEU A O 1
ATOM 1286 N N . GLU A 1 161 ? 4.371 0.511 19.155 1.00 96.31 161 GLU A N 1
ATOM 1287 C CA . GLU A 1 161 ? 5.000 0.984 20.395 1.00 96.31 161 GLU A CA 1
ATOM 1288 C C . GLU A 1 161 ? 6.525 1.026 20.286 1.00 96.31 161 GLU A C 1
ATOM 1290 O O . GLU A 1 161 ? 7.149 2.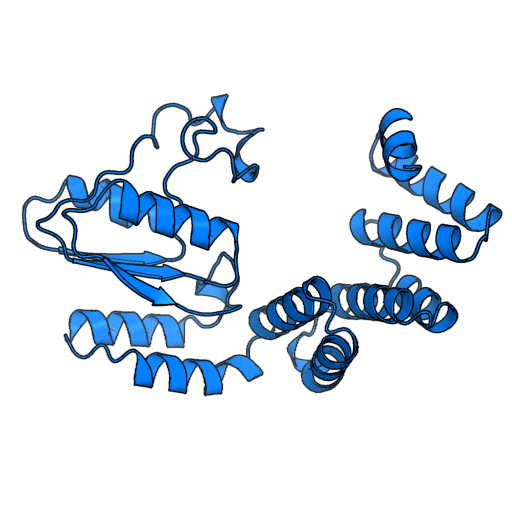013 20.661 1.00 96.31 161 GLU A O 1
ATOM 1295 N N . LYS A 1 162 ? 7.142 -0.017 19.721 1.00 97.12 162 LYS A N 1
ATOM 1296 C CA . LYS A 1 162 ? 8.602 -0.091 19.594 1.00 97.12 162 LYS A CA 1
ATOM 1297 C C . LYS A 1 162 ? 9.182 0.997 18.690 1.00 97.12 162 LYS A C 1
ATOM 1299 O O . LYS A 1 162 ? 10.315 1.418 18.903 1.00 97.12 162 LYS A O 1
ATOM 1304 N N . TYR A 1 163 ? 8.445 1.390 17.656 1.00 96.44 163 TYR A N 1
ATOM 1305 C CA . TYR A 1 163 ? 8.913 2.323 16.632 1.00 96.44 163 TYR A CA 1
ATOM 1306 C C . TYR A 1 163 ? 8.109 3.631 16.624 1.00 96.44 163 TYR A C 1
ATOM 1308 O O . TYR A 1 163 ? 8.068 4.313 15.602 1.00 96.44 163 TYR A O 1
ATOM 1316 N N . GLU A 1 164 ? 7.489 4.001 17.751 1.00 94.88 164 GLU A N 1
ATOM 1317 C CA . GLU A 1 164 ? 6.674 5.219 17.873 1.00 94.88 164 GLU A CA 1
ATOM 1318 C C . GLU A 1 164 ? 7.451 6.483 17.474 1.00 94.88 164 GLU A C 1
ATOM 1320 O O . GLU A 1 164 ? 6.965 7.264 16.659 1.00 94.88 164 GLU A O 1
ATOM 1325 N N . ASN A 1 165 ? 8.695 6.615 17.947 1.00 94.44 165 ASN A N 1
ATOM 1326 C CA . ASN A 1 165 ? 9.572 7.751 17.637 1.00 94.44 165 ASN A CA 1
ATOM 1327 C C . ASN A 1 165 ? 9.954 7.852 16.151 1.00 94.44 165 ASN A C 1
ATOM 1329 O O . ASN A 1 165 ? 10.348 8.916 15.697 1.00 94.44 165 ASN A O 1
ATOM 1333 N N . ILE A 1 166 ? 9.888 6.746 15.401 1.00 94.00 166 ILE A N 1
ATOM 1334 C CA . ILE A 1 166 ? 10.171 6.738 13.957 1.00 94.00 166 ILE A CA 1
ATOM 1335 C C . ILE A 1 166 ? 8.909 7.037 13.164 1.00 94.00 166 ILE A C 1
ATOM 1337 O O . ILE A 1 166 ? 8.988 7.661 12.119 1.00 94.00 166 ILE A O 1
ATOM 1341 N N . ILE A 1 167 ? 7.747 6.569 13.620 1.00 93.44 167 ILE A N 1
ATOM 1342 C CA . ILE A 1 167 ? 6.479 6.864 12.949 1.00 93.44 167 ILE A CA 1
ATOM 1343 C C . ILE A 1 167 ? 6.195 8.369 12.987 1.00 93.44 167 ILE A C 1
ATOM 1345 O O . ILE A 1 167 ? 5.667 8.879 12.003 1.00 93.44 167 ILE A O 1
ATOM 1349 N N . ASP A 1 168 ? 6.532 9.036 14.100 1.00 89.31 168 ASP A N 1
ATOM 1350 C CA . ASP A 1 168 ? 6.408 10.488 14.324 1.00 89.31 168 ASP A CA 1
ATOM 1351 C C . ASP A 1 168 ? 5.122 11.099 13.733 1.00 89.31 168 ASP A C 1
ATOM 1353 O O . ASP A 1 168 ? 5.082 12.150 13.100 1.00 89.31 168 ASP A O 1
ATOM 1357 N N . ASN A 1 169 ? 4.029 10.352 13.880 1.00 91.56 169 ASN A N 1
ATOM 1358 C CA . ASN A 1 169 ? 2.709 10.713 13.400 1.00 91.56 169 ASN A CA 1
ATOM 1359 C C . ASN A 1 169 ? 1.717 10.338 14.492 1.00 91.56 169 ASN A C 1
ATOM 1361 O O . ASN A 1 169 ? 1.225 9.206 14.577 1.00 91.56 169 ASN A O 1
ATOM 1365 N N . GLN A 1 170 ? 1.477 11.300 15.377 1.00 90.19 170 GLN A N 1
ATOM 1366 C CA . GLN A 1 170 ? 0.679 11.091 16.575 1.00 90.19 170 GLN A CA 1
ATOM 1367 C C . GLN A 1 170 ? -0.764 10.688 16.238 1.00 90.19 170 GLN A C 1
ATOM 1369 O O . GLN A 1 170 ? -1.323 9.803 16.889 1.00 90.19 170 GLN A O 1
ATOM 1374 N N . ASP A 1 171 ? -1.338 11.261 15.177 1.00 90.00 171 ASP A N 1
ATOM 1375 C CA . ASP A 1 171 ? -2.683 10.931 14.697 1.00 90.00 171 ASP A CA 1
ATOM 1376 C C . ASP A 1 171 ? -2.789 9.467 14.264 1.00 90.00 171 ASP A C 1
ATOM 1378 O O . ASP A 1 171 ? -3.706 8.750 14.690 1.00 90.00 171 ASP A O 1
ATOM 1382 N N . PHE A 1 172 ? -1.829 8.993 13.465 1.00 92.94 172 PHE A N 1
ATOM 1383 C CA . PHE A 1 172 ? -1.743 7.594 13.061 1.00 92.94 172 PHE A CA 1
ATOM 1384 C C . PHE A 1 172 ? -1.598 6.679 14.279 1.00 92.94 172 PHE A C 1
ATOM 1386 O O . PHE A 1 172 ? -2.345 5.702 14.407 1.00 92.94 172 PHE A O 1
ATOM 1393 N N . SER A 1 173 ? -0.681 7.006 15.193 1.00 94.50 173 SER A N 1
ATOM 1394 C CA . SER A 1 173 ? -0.417 6.206 16.390 1.00 94.50 173 SER A CA 1
ATOM 1395 C C . SER A 1 173 ? -1.646 6.087 17.288 1.00 94.50 173 SER A C 1
ATOM 1397 O O . SER A 1 173 ? -2.035 4.975 17.657 1.00 94.50 173 SER A O 1
ATOM 1399 N N . CYS A 1 174 ? -2.324 7.197 17.583 1.00 93.81 174 CYS A N 1
ATOM 1400 C CA . CYS A 1 174 ? -3.558 7.203 18.368 1.00 93.81 174 CYS A CA 1
ATOM 1401 C C . CYS A 1 174 ? -4.682 6.421 17.670 1.00 93.81 174 CYS A C 1
ATOM 1403 O O . CYS A 1 174 ? -5.354 5.597 18.299 1.00 93.81 174 CYS A O 1
ATOM 1405 N N . LEU A 1 175 ? -4.878 6.623 16.362 1.00 93.81 175 LEU A N 1
ATOM 1406 C CA . LEU A 1 175 ? -5.910 5.921 15.595 1.00 93.81 175 LEU A CA 1
ATOM 1407 C C . LEU A 1 175 ? -5.690 4.404 15.599 1.00 93.81 175 LEU A C 1
ATOM 1409 O O . LEU A 1 175 ? -6.608 3.646 15.925 1.00 93.81 175 LEU A O 1
ATOM 1413 N N . PHE A 1 176 ? -4.482 3.947 15.266 1.00 95.38 176 PHE A N 1
ATOM 1414 C CA . PHE A 1 176 ? -4.198 2.518 15.184 1.00 95.38 176 PHE A CA 1
ATOM 1415 C C . PHE A 1 176 ? -4.146 1.850 16.556 1.00 95.38 176 PHE A C 1
ATOM 1417 O O . PHE A 1 176 ? -4.682 0.749 16.678 1.00 95.38 176 PHE A O 1
ATOM 1424 N N . ARG A 1 177 ? -3.628 2.505 17.607 1.00 96.62 177 ARG A N 1
ATOM 1425 C CA . ARG A 1 177 ? -3.752 1.987 18.983 1.00 96.62 177 ARG A CA 1
ATOM 1426 C C . ARG A 1 177 ? -5.210 1.780 19.355 1.00 96.62 177 ARG A C 1
ATOM 1428 O O . ARG A 1 177 ? -5.575 0.694 19.797 1.00 96.62 177 ARG A O 1
ATOM 1435 N N . SER A 1 178 ? -6.054 2.782 19.117 1.00 96.69 178 SER A N 1
ATOM 1436 C CA . SER A 1 178 ? -7.476 2.684 19.427 1.00 96.69 178 SER A CA 1
ATOM 1437 C C . SER A 1 178 ? -8.150 1.520 18.688 1.00 96.69 178 SER A C 1
ATOM 1439 O O . SER A 1 178 ? -8.795 0.678 19.314 1.00 96.69 178 SER A O 1
ATOM 1441 N N . ARG A 1 179 ? -7.931 1.404 17.371 1.00 96.25 179 ARG A N 1
ATOM 1442 C CA . ARG A 1 179 ? -8.448 0.296 16.549 1.00 96.25 179 ARG A CA 1
ATOM 1443 C C . ARG A 1 179 ? -7.961 -1.075 17.026 1.00 96.25 179 ARG A C 1
ATOM 1445 O O . ARG A 1 179 ? -8.753 -2.017 17.102 1.00 96.25 179 ARG A O 1
ATOM 1452 N N . ILE A 1 180 ? -6.675 -1.198 17.352 1.00 97.81 180 ILE A N 1
ATOM 1453 C CA . ILE A 1 180 ? -6.075 -2.439 17.853 1.00 97.81 180 ILE A CA 1
ATOM 1454 C C . ILE A 1 180 ? -6.696 -2.827 19.200 1.00 97.81 180 ILE A C 1
ATOM 1456 O O . ILE A 1 180 ? -7.148 -3.963 19.355 1.00 97.81 180 ILE A O 1
ATOM 1460 N N . TYR A 1 181 ? -6.781 -1.890 20.149 1.00 98.00 181 TYR A N 1
ATOM 1461 C CA . TYR A 1 181 ? -7.377 -2.139 21.462 1.00 98.00 181 TYR A CA 1
ATOM 1462 C C . TYR A 1 181 ? -8.853 -2.516 21.370 1.00 98.00 181 TYR A C 1
ATOM 1464 O O . TYR A 1 181 ? -9.280 -3.438 22.068 1.00 98.00 181 TYR A O 1
ATOM 1472 N N . LEU A 1 182 ? -9.607 -1.887 20.466 1.00 95.88 182 LEU A N 1
ATOM 1473 C CA . LEU A 1 182 ? -11.005 -2.229 20.226 1.00 95.88 182 LEU A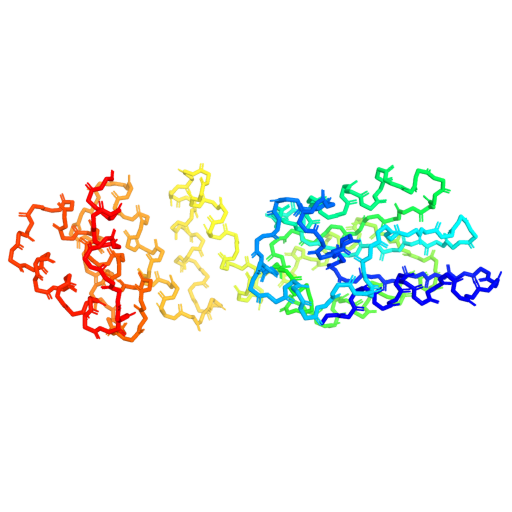 CA 1
ATOM 1474 C C . LEU A 1 182 ? -11.145 -3.688 19.762 1.00 95.88 182 LEU A C 1
ATOM 1476 O O . LEU A 1 182 ? -11.909 -4.449 20.351 1.00 95.88 182 LEU A O 1
ATOM 1480 N N . ARG A 1 183 ? -10.335 -4.129 18.784 1.00 96.00 183 ARG A N 1
ATOM 1481 C CA . ARG A 1 183 ? -10.322 -5.537 18.330 1.00 96.00 183 ARG A CA 1
ATOM 1482 C C . ARG A 1 183 ? -9.860 -6.521 19.404 1.00 96.00 183 ARG A C 1
ATOM 1484 O O . ARG A 1 183 ? -10.247 -7.684 19.376 1.00 96.00 183 ARG A O 1
ATOM 1491 N N . MET A 1 184 ? -9.035 -6.069 20.343 1.00 96.88 184 MET A N 1
ATOM 1492 C CA . MET A 1 184 ? -8.605 -6.852 21.503 1.00 96.88 184 MET A CA 1
ATOM 1493 C C . MET A 1 184 ? -9.608 -6.805 22.668 1.00 96.88 184 MET A C 1
ATOM 1495 O O . MET A 1 184 ? -9.287 -7.304 23.744 1.00 96.88 184 MET A O 1
ATOM 1499 N N . LYS A 1 185 ? -10.798 -6.212 22.479 1.00 96.31 185 LYS A N 1
ATOM 1500 C CA . LYS A 1 185 ? -11.839 -6.027 23.508 1.00 96.31 185 LYS A CA 1
ATOM 1501 C C . LYS A 1 185 ? -11.367 -5.227 24.734 1.00 96.31 185 LYS A C 1
ATOM 1503 O O . LYS A 1 185 ? -11.902 -5.373 25.827 1.00 96.31 185 LYS A O 1
ATOM 1508 N N . LYS A 1 186 ? -10.371 -4.353 24.559 1.00 96.62 186 LYS A N 1
ATOM 1509 C CA . LYS A 1 186 ? -9.850 -3.439 25.587 1.00 96.62 186 LYS A CA 1
ATOM 1510 C C . LYS A 1 186 ? -10.483 -2.054 25.422 1.00 96.62 186 LYS A C 1
ATOM 1512 O O . LYS A 1 186 ? -9.811 -1.084 25.075 1.00 96.62 186 LYS A O 1
ATOM 1517 N N . SER A 1 187 ? -11.794 -1.973 25.632 1.00 94.50 187 SER A N 1
ATOM 1518 C CA . SER A 1 187 ? -12.629 -0.842 25.201 1.00 94.50 187 SER A CA 1
ATOM 1519 C C . SER A 1 187 ? -12.245 0.503 25.830 1.00 94.50 187 SER A C 1
ATOM 1521 O O . SER A 1 187 ? -12.240 1.514 25.136 1.00 94.50 187 SER A O 1
ATOM 1523 N N . MET A 1 188 ? -11.844 0.526 27.106 1.00 95.12 188 MET A N 1
ATOM 1524 C CA . MET A 1 188 ? -11.429 1.772 27.771 1.00 95.12 188 MET A CA 1
ATOM 1525 C C . MET A 1 188 ? -10.108 2.321 27.224 1.00 95.12 188 MET A C 1
ATOM 1527 O O . MET A 1 188 ? -9.980 3.525 27.014 1.00 95.12 188 MET A O 1
ATOM 1531 N N . LEU A 1 189 ? -9.146 1.446 26.914 1.00 96.50 189 LEU A N 1
ATOM 1532 C CA . LEU A 1 189 ? -7.908 1.853 26.242 1.00 96.50 189 LEU A CA 1
ATOM 1533 C C . LEU A 1 189 ? -8.194 2.328 24.817 1.00 96.50 189 LEU A C 1
ATOM 1535 O O . LEU A 1 189 ? -7.639 3.335 24.381 1.00 96.50 189 LEU A O 1
ATOM 1539 N N . ALA A 1 190 ? -9.099 1.645 24.111 1.00 95.62 190 ALA A N 1
ATOM 1540 C CA . ALA A 1 190 ? -9.538 2.077 22.792 1.00 95.62 190 ALA A CA 1
ATOM 1541 C C . ALA A 1 190 ? -10.125 3.494 22.835 1.00 95.62 190 ALA A C 1
ATOM 1543 O O . ALA A 1 190 ? -9.731 4.337 22.028 1.00 95.62 190 ALA A O 1
ATOM 1544 N N . LEU A 1 191 ? -11.002 3.778 23.801 1.00 94.38 191 LEU A N 1
ATOM 1545 C CA . LEU A 1 191 ? -11.585 5.101 23.994 1.00 94.38 191 LEU A CA 1
ATOM 1546 C C . LEU A 1 191 ? -10.534 6.155 24.343 1.00 94.38 191 LEU A C 1
ATOM 1548 O O . LEU A 1 191 ? -10.551 7.229 23.748 1.00 94.38 191 LEU A O 1
ATOM 1552 N N . ASN A 1 192 ? -9.603 5.846 25.250 1.00 95.12 192 ASN A N 1
ATOM 1553 C CA . ASN A 1 192 ? -8.539 6.775 25.624 1.00 95.12 192 ASN A CA 1
ATOM 1554 C C . ASN A 1 192 ? -7.760 7.247 24.383 1.00 95.12 192 ASN A C 1
ATOM 1556 O O . ASN A 1 192 ? -7.692 8.439 24.101 1.00 95.12 192 ASN A O 1
ATOM 1560 N N . PHE A 1 193 ? -7.287 6.313 23.552 1.00 94.12 193 PHE A N 1
ATOM 1561 C CA . PHE A 1 193 ? -6.557 6.657 22.324 1.00 94.12 193 PHE A CA 1
ATOM 1562 C C . PHE A 1 193 ? -7.436 7.244 21.207 1.00 94.12 193 PHE A C 1
ATOM 1564 O O . PHE A 1 193 ? -6.935 7.985 20.358 1.00 94.12 193 PHE A O 1
ATOM 1571 N N . ALA A 1 194 ? -8.739 6.943 21.182 1.00 91.19 194 ALA A N 1
ATOM 1572 C CA . ALA A 1 194 ? -9.671 7.621 20.280 1.00 91.19 194 ALA A CA 1
ATOM 1573 C C . ALA A 1 194 ? -9.840 9.098 20.662 1.00 91.19 194 ALA A C 1
ATOM 1575 O O . ALA A 1 194 ? -10.019 9.928 19.776 1.00 91.19 194 ALA A O 1
ATOM 1576 N N . ARG A 1 195 ? -9.762 9.411 21.965 1.00 90.94 195 ARG A N 1
ATOM 1577 C CA . ARG A 1 195 ? -9.886 10.765 22.513 1.00 90.94 195 ARG A CA 1
ATOM 1578 C C . ARG A 1 195 ? -8.601 11.585 22.457 1.00 90.94 195 ARG A C 1
ATOM 1580 O O . ARG A 1 195 ? -8.661 12.794 22.249 1.00 90.94 195 ARG A O 1
ATOM 1587 N N . MET A 1 196 ? -7.450 10.940 22.628 1.00 88.12 196 MET A N 1
ATOM 1588 C CA . MET A 1 196 ? -6.150 11.603 22.519 1.00 88.12 196 MET A CA 1
ATOM 1589 C C . MET A 1 196 ? -5.981 12.211 21.134 1.00 88.12 196 MET A C 1
ATOM 1591 O O . MET A 1 196 ? -6.118 11.487 20.152 1.00 88.12 196 MET A O 1
ATOM 1595 N N . ASN A 1 197 ? -5.666 13.505 21.062 1.00 69.44 197 ASN A N 1
ATOM 1596 C CA . ASN A 1 197 ? -5.547 14.254 19.808 1.00 69.44 197 ASN A CA 1
ATOM 1597 C C . ASN A 1 197 ? -6.784 14.069 18.927 1.00 69.44 197 ASN A C 1
ATOM 1599 O O . ASN A 1 197 ? -6.702 13.644 17.770 1.00 69.44 197 ASN A O 1
ATOM 1603 N N . ILE A 1 198 ? -7.972 14.296 19.497 1.00 72.44 198 ILE A N 1
ATOM 1604 C CA . ILE A 1 198 ? -9.165 14.495 18.680 1.00 72.44 198 ILE A CA 1
ATOM 1605 C C . ILE A 1 198 ? -8.920 15.750 17.834 1.00 72.44 198 ILE A C 1
ATOM 1607 O O . ILE A 1 198 ? -9.174 16.880 18.240 1.00 72.44 198 ILE A O 1
ATOM 1611 N N . ASN A 1 199 ? -8.412 15.531 16.628 1.00 72.38 199 ASN A N 1
ATOM 1612 C CA . ASN A 1 199 ? -8.540 16.482 15.553 1.00 72.38 199 ASN A CA 1
ATOM 1613 C C . ASN A 1 199 ? -9.948 16.307 14.973 1.00 72.38 199 ASN A C 1
ATOM 1615 O O . ASN A 1 199 ? -10.188 15.412 14.160 1.00 72.38 199 ASN A O 1
ATOM 1619 N N . LEU A 1 200 ? -10.895 17.141 15.416 1.00 70.44 200 LEU A N 1
ATOM 1620 C CA . LEU A 1 200 ? -12.274 17.107 14.917 1.00 70.44 200 LEU A CA 1
ATOM 1621 C C . LEU A 1 200 ? -12.362 17.405 13.417 1.00 70.44 200 LEU A C 1
ATOM 1623 O O . LEU A 1 200 ? -13.427 17.222 12.833 1.00 70.44 200 LEU A O 1
ATOM 1627 N N . GLU A 1 201 ? -11.322 17.953 12.790 1.00 74.94 201 GLU A N 1
ATOM 1628 C CA . GLU A 1 201 ? -11.268 18.189 11.342 1.00 74.94 201 GLU A CA 1
ATOM 1629 C C . GLU A 1 201 ? -10.984 16.910 10.558 1.00 74.94 201 GLU A C 1
ATOM 1631 O O . GLU A 1 201 ? -11.417 16.787 9.415 1.00 74.94 201 GLU A O 1
ATOM 1636 N N . SER A 1 202 ? -10.346 15.917 11.181 1.00 82.31 202 SER A N 1
ATOM 1637 C CA . SER A 1 202 ? -10.151 14.616 10.554 1.00 82.31 202 SER A CA 1
ATOM 1638 C C . SER A 1 202 ? -11.446 13.805 10.590 1.00 82.31 202 SER A C 1
ATOM 1640 O O . SER A 1 202 ? -11.830 13.226 11.611 1.00 82.31 202 SER A O 1
ATOM 1642 N N . GLU A 1 203 ? -12.108 13.719 9.436 1.00 85.12 203 GLU A N 1
ATOM 1643 C CA . GLU A 1 203 ? -13.311 12.905 9.249 1.00 85.12 203 GLU A CA 1
ATOM 1644 C C . GLU A 1 203 ? -13.086 11.440 9.661 1.00 85.12 203 GLU A C 1
ATOM 1646 O O . GLU A 1 203 ? -13.929 10.844 10.335 1.00 85.12 203 GLU A O 1
ATOM 1651 N N . GLU A 1 204 ? -11.932 10.858 9.312 1.00 86.00 204 GLU A N 1
ATOM 1652 C CA . GLU A 1 204 ? -11.591 9.479 9.683 1.00 86.00 204 GLU A CA 1
ATOM 1653 C C . GLU A 1 204 ? -11.527 9.302 11.206 1.00 86.00 204 GLU A C 1
ATOM 1655 O O . GLU A 1 204 ? -12.058 8.322 11.739 1.00 86.00 204 GLU A O 1
ATOM 1660 N N . ARG A 1 205 ? -10.904 10.249 11.917 1.00 85.81 205 ARG A N 1
ATOM 1661 C CA . ARG A 1 205 ? -10.786 10.208 13.381 1.00 85.81 205 ARG A CA 1
ATOM 1662 C C . ARG A 1 205 ? -12.153 10.337 14.039 1.00 85.81 205 ARG A C 1
ATOM 1664 O O . ARG A 1 205 ? -12.459 9.567 14.947 1.00 85.81 205 ARG A O 1
ATOM 1671 N N . LEU A 1 206 ? -12.990 11.243 13.538 1.00 86.94 206 LEU A N 1
ATOM 1672 C CA . LEU A 1 206 ? -14.346 11.437 14.040 1.00 86.94 206 LEU A CA 1
ATOM 1673 C C . LEU A 1 206 ? -15.215 10.190 13.821 1.00 86.94 206 LEU A C 1
ATOM 1675 O O . LEU A 1 206 ? -15.848 9.714 14.762 1.00 86.94 206 LEU A O 1
ATOM 1679 N N . ARG A 1 207 ? -15.177 9.590 12.623 1.00 88.31 207 ARG A N 1
ATOM 1680 C CA . ARG A 1 207 ? -15.856 8.312 12.337 1.00 88.31 207 ARG A CA 1
ATOM 1681 C C . ARG A 1 207 ? -15.373 7.192 13.256 1.00 88.31 207 ARG A C 1
ATOM 1683 O O . ARG A 1 207 ? -16.183 6.423 13.772 1.00 88.31 207 ARG A O 1
ATOM 1690 N N . HIS A 1 208 ? -14.062 7.099 13.482 1.00 90.88 208 HIS A N 1
ATOM 1691 C CA . HIS A 1 208 ? -13.496 6.093 14.378 1.00 90.88 208 HIS A CA 1
ATOM 1692 C C . HIS A 1 208 ? -13.965 6.295 15.825 1.00 90.88 208 HIS A C 1
ATOM 1694 O O . HIS A 1 208 ? -14.418 5.340 16.451 1.00 90.88 208 HIS A O 1
ATOM 1700 N N . LEU A 1 209 ? -13.948 7.527 16.338 1.00 91.06 209 LEU A N 1
ATOM 1701 C CA . LEU A 1 209 ? -14.439 7.851 17.680 1.00 91.06 209 LEU A CA 1
ATOM 1702 C C . LEU A 1 209 ? -15.921 7.482 17.857 1.00 91.06 209 LEU A C 1
ATOM 1704 O O . LEU A 1 209 ? -16.273 6.821 18.833 1.00 91.06 209 LEU A O 1
ATOM 1708 N N . ILE A 1 210 ? -16.770 7.840 16.888 1.00 89.62 210 ILE A N 1
ATOM 1709 C CA . ILE A 1 210 ? -18.194 7.467 16.869 1.00 89.62 210 ILE A CA 1
ATOM 1710 C C . ILE A 1 210 ? -18.349 5.942 16.947 1.00 89.62 210 ILE A C 1
ATOM 1712 O O . ILE A 1 210 ? -19.163 5.444 17.725 1.00 89.62 210 ILE A O 1
ATOM 1716 N N . SER A 1 211 ? -17.534 5.183 16.202 1.00 90.81 211 SER A N 1
ATOM 1717 C CA . SER A 1 211 ? -17.577 3.714 16.242 1.00 90.81 211 SER A CA 1
ATOM 1718 C C . SER A 1 211 ? -17.215 3.138 17.618 1.00 90.81 211 SER A C 1
ATOM 1720 O O . SER A 1 211 ? -17.807 2.144 18.039 1.00 90.81 211 SER A O 1
ATOM 1722 N N . VAL A 1 212 ? -16.299 3.783 18.351 1.00 92.31 212 VAL A N 1
ATOM 1723 C CA . VAL A 1 212 ? -15.926 3.380 19.714 1.00 92.31 212 VAL A CA 1
ATOM 1724 C C . VAL A 1 212 ? -17.066 3.658 20.697 1.00 92.31 212 VAL A C 1
ATOM 1726 O O . VAL A 1 212 ? -17.397 2.774 21.484 1.00 92.31 212 VAL A O 1
ATOM 1729 N N . TYR A 1 213 ? -17.712 4.829 20.630 1.00 92.44 213 TYR A N 1
ATOM 1730 C CA . TYR A 1 213 ? -18.880 5.126 21.475 1.00 92.44 213 TYR A CA 1
ATOM 1731 C C . TYR A 1 213 ? -20.052 4.184 21.201 1.00 92.44 213 TYR A C 1
ATOM 1733 O O . TYR A 1 213 ? -20.643 3.658 22.144 1.00 92.44 213 TYR A O 1
ATOM 1741 N N . LYS A 1 214 ? -20.329 3.892 19.922 1.00 90.38 214 LYS A N 1
ATOM 1742 C CA . LYS A 1 214 ? -21.338 2.901 19.521 1.00 90.38 214 LYS A CA 1
ATOM 1743 C C . LYS A 1 214 ? -21.036 1.531 20.131 1.00 90.38 214 LYS A C 1
ATOM 1745 O O . LYS A 1 214 ? -21.924 0.911 20.702 1.00 90.38 214 LYS A O 1
ATOM 1750 N N . TYR A 1 215 ? -19.782 1.079 20.057 1.00 91.62 215 TYR A N 1
ATOM 1751 C CA . TYR A 1 215 ? -19.357 -0.199 20.638 1.00 91.62 215 TYR A CA 1
ATOM 1752 C C . TYR A 1 215 ? -19.517 -0.247 22.168 1.00 91.62 215 TYR A C 1
ATOM 1754 O O . TYR A 1 215 ? -19.812 -1.303 22.721 1.00 91.62 215 TYR A O 1
ATOM 1762 N N . LEU A 1 216 ? -19.331 0.883 22.855 1.00 92.19 216 LEU A N 1
ATOM 1763 C CA . LEU A 1 216 ? -19.503 1.002 24.306 1.00 92.19 216 LEU A CA 1
ATOM 1764 C C . LEU A 1 216 ? -20.969 1.144 24.753 1.00 92.19 216 LEU A C 1
ATOM 1766 O O . LEU A 1 216 ? -21.234 1.073 25.950 1.00 92.19 216 LEU A O 1
ATOM 1770 N N . GLY A 1 217 ? -21.908 1.364 23.827 1.00 91.12 217 GLY A N 1
ATOM 1771 C CA . GLY A 1 217 ? -23.308 1.655 24.152 1.00 91.12 217 GLY A CA 1
ATOM 1772 C C . GLY A 1 217 ? -23.537 3.065 24.711 1.00 91.12 217 GLY A C 1
ATOM 1773 O O . GLY A 1 217 ? -24.533 3.299 25.387 1.00 91.12 217 GLY A O 1
ATOM 1774 N N . TRP A 1 218 ? -22.621 4.006 24.464 1.00 92.62 218 TRP A N 1
ATOM 1775 C CA . TRP A 1 218 ? -22.707 5.381 24.970 1.00 92.62 218 TRP A CA 1
ATOM 1776 C C . TRP A 1 218 ? -23.505 6.245 23.991 1.00 92.62 218 TRP A C 1
ATOM 1778 O O . TRP A 1 218 ? -22.956 6.825 23.052 1.00 92.62 218 TRP A O 1
ATOM 1788 N N . THR A 1 219 ? -24.827 6.255 24.170 1.00 89.94 219 THR A N 1
ATOM 1789 C CA . THR A 1 219 ? -25.789 6.835 23.220 1.00 89.94 219 THR A CA 1
ATOM 1790 C C . THR A 1 219 ? -25.657 8.350 23.087 1.00 89.94 219 THR A C 1
ATOM 1792 O O . THR A 1 219 ? -25.649 8.856 21.967 1.00 89.94 219 THR A O 1
ATOM 1795 N N . HIS A 1 220 ? -25.476 9.067 24.198 1.00 91.31 220 HIS A N 1
ATOM 1796 C CA . HIS A 1 220 ? -25.377 10.526 24.193 1.00 91.31 220 HIS A CA 1
ATOM 1797 C C . HIS A 1 220 ? -24.163 11.023 23.393 1.00 91.31 220 HIS A C 1
ATOM 1799 O O . HIS A 1 220 ? -24.297 11.846 22.486 1.00 91.31 220 HIS A O 1
ATOM 1805 N N . GLU A 1 221 ? -22.971 10.495 23.673 1.00 90.81 221 GLU A N 1
ATOM 1806 C CA . GLU A 1 221 ? -21.754 10.860 22.950 1.00 90.81 221 GLU A CA 1
ATOM 1807 C C . GLU A 1 221 ? -21.818 10.427 21.486 1.00 90.81 221 GLU A C 1
ATOM 1809 O O . GLU A 1 221 ? -21.405 11.177 20.599 1.00 90.81 221 GLU A O 1
ATOM 1814 N N . PHE A 1 222 ? -22.359 9.239 21.210 1.00 88.81 222 PHE A N 1
ATOM 1815 C CA . PHE A 1 222 ? -22.578 8.784 19.842 1.00 88.81 222 PHE A CA 1
ATOM 1816 C C . PHE A 1 222 ? -23.423 9.787 19.039 1.00 88.81 222 PHE A C 1
ATOM 1818 O O . PHE A 1 222 ? -23.017 10.179 17.941 1.00 88.81 222 PHE A O 1
ATOM 1825 N N . GLU A 1 223 ? -24.553 10.242 19.585 1.00 88.12 223 GLU A N 1
ATOM 1826 C CA . GLU A 1 223 ? -25.428 11.227 18.940 1.00 88.12 223 GLU A CA 1
ATOM 1827 C C . GLU A 1 223 ? -24.731 12.580 18.761 1.00 88.12 223 GLU A C 1
ATOM 1829 O O . GLU A 1 223 ? -24.743 13.150 17.665 1.00 88.12 223 GLU A O 1
ATOM 1834 N N . LEU A 1 224 ? -24.060 13.070 19.807 1.00 90.19 224 LEU A N 1
ATOM 1835 C CA . LEU A 1 224 ? -23.344 14.344 19.780 1.00 90.19 224 LEU A CA 1
ATOM 1836 C C . LEU A 1 224 ? -22.297 14.382 18.659 1.00 90.19 224 LEU A C 1
ATOM 1838 O O . LEU A 1 224 ? -22.312 15.287 17.820 1.00 90.19 224 LEU A O 1
ATOM 1842 N N . PHE A 1 225 ? -21.400 13.393 18.608 1.00 87.38 225 PHE A N 1
ATOM 1843 C CA . PHE A 1 225 ? -20.327 13.369 17.611 1.00 87.38 225 PHE A CA 1
ATOM 1844 C C . PHE A 1 225 ? -20.836 13.039 16.203 1.00 87.38 225 PHE A C 1
ATOM 1846 O O . PHE A 1 225 ? -20.286 13.554 15.226 1.00 87.38 225 PHE A O 1
ATOM 1853 N N . SER A 1 226 ? -21.920 12.268 16.077 1.00 85.88 226 SER A N 1
ATOM 1854 C CA . SER A 1 226 ? -22.586 12.043 14.786 1.00 85.88 226 SER A CA 1
ATOM 1855 C C . SER A 1 226 ? -23.134 13.345 14.201 1.00 85.88 226 SER A C 1
ATOM 1857 O O . SER A 1 226 ? -22.929 13.625 13.019 1.00 85.88 226 SER A O 1
ATOM 1859 N N . ASN A 1 227 ? -23.746 14.194 15.030 1.00 86.69 227 ASN A N 1
ATOM 1860 C CA . ASN A 1 227 ? -24.228 15.507 14.603 1.00 86.69 227 ASN A CA 1
ATOM 1861 C C . ASN A 1 227 ? -23.083 16.433 14.164 1.00 86.69 227 ASN A C 1
ATOM 1863 O O . ASN A 1 227 ? -23.224 17.162 13.179 1.00 86.69 227 ASN A O 1
ATOM 1867 N N . ILE A 1 228 ? -21.933 16.383 14.848 1.00 86.75 228 ILE A N 1
ATOM 1868 C CA . ILE A 1 228 ? -20.725 17.118 14.438 1.00 86.75 228 ILE A CA 1
ATOM 1869 C C . ILE A 1 228 ? -20.250 16.645 13.056 1.00 86.75 228 ILE A C 1
ATOM 1871 O O . ILE A 1 228 ? -19.965 17.475 12.192 1.00 86.75 228 ILE A O 1
ATOM 1875 N N . LEU A 1 229 ? -20.205 15.329 12.819 1.00 83.25 229 LEU A N 1
ATOM 1876 C CA . LEU A 1 229 ? -19.771 14.757 11.541 1.00 83.25 229 LEU A CA 1
ATOM 1877 C C . LEU A 1 229 ? -20.673 15.195 10.380 1.00 83.25 229 LEU A C 1
ATOM 1879 O O . LEU A 1 229 ? -20.162 15.595 9.333 1.00 83.25 229 LEU A O 1
ATOM 1883 N N . VAL A 1 230 ? -21.997 15.163 10.570 1.00 83.31 230 VAL A N 1
ATOM 1884 C CA . VAL A 1 230 ? -22.974 15.619 9.564 1.00 83.31 230 VAL A CA 1
ATOM 1885 C C . VAL A 1 230 ? -22.745 17.078 9.201 1.00 83.31 230 VAL A C 1
ATOM 1887 O O . VAL A 1 230 ? -22.627 17.401 8.020 1.00 83.31 230 VAL A O 1
ATOM 1890 N N . LYS A 1 231 ? -22.633 17.949 10.212 1.00 84.69 231 LYS A N 1
ATOM 1891 C CA . LYS A 1 231 ? -22.403 19.383 10.000 1.00 84.69 231 LYS A CA 1
ATOM 1892 C C . LYS A 1 231 ? -21.109 19.649 9.231 1.00 84.69 231 LYS A C 1
ATOM 1894 O O . LYS A 1 231 ? -21.081 20.552 8.406 1.00 84.69 231 LYS A O 1
ATOM 1899 N N . LYS A 1 232 ? -20.049 18.872 9.480 1.00 80.69 232 LYS A N 1
ATOM 1900 C CA . LYS A 1 232 ? -18.748 19.060 8.816 1.00 80.69 232 LYS A CA 1
ATOM 1901 C C . LYS A 1 232 ? -18.703 18.568 7.377 1.00 80.69 232 LYS A C 1
ATOM 1903 O O . LYS A 1 232 ? -18.060 19.187 6.541 1.00 80.69 232 LYS A O 1
ATOM 1908 N N . THR A 1 233 ? -19.333 17.437 7.094 1.00 74.12 233 THR A N 1
ATOM 1909 C CA . THR A 1 233 ? -19.179 16.761 5.797 1.00 74.12 233 THR A CA 1
ATOM 1910 C C . THR A 1 233 ? -20.206 17.209 4.760 1.00 74.12 233 THR A C 1
ATOM 1912 O O . THR A 1 233 ? -20.162 16.729 3.629 1.00 74.12 233 THR A O 1
ATOM 1915 N N . ASN A 1 234 ? -21.168 18.068 5.137 1.00 67.31 234 ASN A N 1
ATOM 1916 C CA . ASN A 1 234 ? -22.406 18.297 4.377 1.00 67.31 234 ASN A CA 1
ATOM 1917 C C . ASN A 1 234 ? -23.070 16.977 3.938 1.00 67.31 234 ASN A C 1
ATOM 1919 O O . ASN A 1 234 ? -23.825 16.926 2.964 1.00 67.31 234 ASN A O 1
ATOM 1923 N N . ALA A 1 235 ? -22.765 15.876 4.632 1.00 59.22 235 ALA A N 1
ATOM 1924 C CA . ALA A 1 235 ? -23.222 14.567 4.238 1.00 59.22 235 ALA A CA 1
ATOM 1925 C C . ALA A 1 235 ? -24.713 14.478 4.541 1.00 59.22 235 ALA A C 1
ATOM 1927 O O . ALA A 1 235 ? -25.148 14.656 5.678 1.00 59.22 235 ALA A O 1
ATOM 1928 N N . SER A 1 236 ? -25.506 14.190 3.508 1.00 55.81 236 SER A N 1
ATOM 1929 C CA . SER A 1 236 ? -26.932 13.924 3.681 1.00 55.81 236 SER A CA 1
ATOM 1930 C C . SER A 1 236 ? -27.156 12.806 4.711 1.00 55.81 236 SER A C 1
ATOM 1932 O O . SER A 1 236 ? -26.316 11.917 4.874 1.00 55.81 236 SER A O 1
ATOM 1934 N N . LYS A 1 237 ? -28.330 12.803 5.352 1.00 54.62 237 LYS A N 1
ATOM 1935 C CA . LYS A 1 237 ? -28.811 11.777 6.301 1.00 54.62 237 LYS A CA 1
ATOM 1936 C C . LYS A 1 237 ? -28.529 10.325 5.841 1.00 54.62 237 LYS A C 1
ATOM 1938 O O . LYS A 1 237 ? -28.227 9.463 6.657 1.00 54.62 237 LYS A O 1
ATOM 1943 N N . ARG A 1 238 ? -28.480 10.090 4.522 1.00 49.41 238 ARG A N 1
ATOM 1944 C CA . ARG A 1 238 ? -28.114 8.819 3.864 1.00 49.41 238 ARG A CA 1
ATOM 1945 C C . ARG A 1 238 ? -26.719 8.276 4.217 1.00 49.41 238 ARG A C 1
ATOM 1947 O O . ARG A 1 238 ? -26.527 7.064 4.225 1.00 49.41 238 ARG A O 1
ATOM 1954 N N . THR A 1 239 ? -25.740 9.135 4.503 1.00 54.72 239 THR A N 1
ATOM 1955 C CA . THR A 1 239 ? -24.374 8.712 4.868 1.00 54.72 239 THR A CA 1
ATOM 1956 C C . THR A 1 239 ? -24.299 8.212 6.313 1.00 54.72 239 THR A C 1
ATOM 1958 O O . THR A 1 239 ? -23.493 7.331 6.613 1.00 54.72 239 THR A O 1
ATOM 1961 N N . LEU A 1 240 ? -25.164 8.721 7.199 1.00 53.66 240 LEU A N 1
ATOM 1962 C CA . LEU A 1 240 ? -25.332 8.189 8.555 1.00 53.66 240 LEU A CA 1
ATOM 1963 C C . LEU A 1 240 ? -26.012 6.817 8.538 1.00 53.66 240 LEU A C 1
ATOM 1965 O O . LEU A 1 240 ? -25.589 5.921 9.262 1.00 53.66 240 LEU A O 1
ATOM 1969 N N . ASP A 1 241 ? -27.000 6.612 7.665 1.00 55.34 241 ASP A N 1
ATOM 1970 C CA . ASP A 1 241 ? -27.682 5.316 7.540 1.00 55.34 241 ASP A CA 1
ATOM 1971 C C . ASP A 1 241 ? -26.735 4.193 7.082 1.00 55.34 241 ASP A C 1
ATOM 1973 O O . ASP A 1 241 ? -26.904 3.039 7.475 1.00 55.34 241 ASP A O 1
ATOM 1977 N N . PHE A 1 242 ? -25.692 4.519 6.309 1.00 51.50 242 PHE A N 1
ATOM 1978 C CA . PHE A 1 242 ? -24.632 3.568 5.958 1.00 51.50 242 PHE A CA 1
ATOM 1979 C C . PHE A 1 242 ? -23.714 3.231 7.146 1.00 51.50 242 PHE A C 1
ATOM 1981 O O . PHE A 1 242 ? -23.234 2.109 7.234 1.00 51.50 242 PHE A O 1
ATOM 1988 N N . LEU A 1 243 ? -23.495 4.165 8.079 1.00 47.22 243 LEU A N 1
ATOM 1989 C CA . LEU A 1 243 ? -22.727 3.942 9.318 1.00 47.22 243 LEU A CA 1
ATOM 1990 C C . LEU A 1 243 ? -23.507 3.142 10.379 1.00 47.22 243 LEU A C 1
ATOM 1992 O O . LEU A 1 243 ? -22.933 2.627 11.346 1.00 47.22 243 LEU A O 1
ATOM 1996 N N . ASN A 1 244 ? -24.826 3.058 10.218 1.00 47.12 244 ASN A N 1
ATOM 1997 C CA . ASN A 1 244 ? -25.698 2.277 11.084 1.00 47.12 244 ASN A CA 1
ATOM 1998 C C . ASN A 1 244 ? -25.762 0.790 10.702 1.00 47.12 244 ASN A C 1
ATOM 2000 O O . ASN A 1 244 ? -26.147 -0.003 11.561 1.00 47.12 244 ASN A O 1
ATOM 2004 N N . ARG A 1 245 ? -25.335 0.423 9.486 1.00 45.28 245 ARG A N 1
ATOM 2005 C CA . ARG A 1 245 ? -25.162 -0.965 9.021 1.00 45.28 245 ARG A CA 1
ATOM 2006 C C . ARG A 1 245 ? -23.777 -1.502 9.372 1.00 45.28 245 ARG A C 1
ATOM 2008 O O . ARG A 1 245 ? -23.695 -2.718 9.633 1.00 45.28 245 ARG A O 1
#

Foldseek 3Di:
DPQQCQQQCVVVDPAEEEGEGELDAQFLDCVLQVPDCPCVVPCVVPVPDTPQREGDQSYAYEYEYACLPPSSVSRVVSHCVSYVSHHYHYQHQHQCPSRVPQLDVVLVVVQVVCSVVVNHDSVVSVVVSVVSLLQHLSSLLSVLVSCVVVVVLVVSLVSCVVNVVNVVPLLSSLLSQLSSCVSVVVLVSNQVSLPVPPPLLPLSSLLSNLVSCVVVVVVVVNVVSVVSSCVNPVDPPVVVVVSVD